Protein AF-A0A2G9LVG0-F1 (afdb_monomer_lite)

Radius of gyration: 27.5 Å; chains: 1; bounding box: 68×49×91 Å

Structure (mmCIF, N/CA/C/O backbone):
data_AF-A0A2G9LVG0-F1
#
_entry.id   AF-A0A2G9LVG0-F1
#
loop_
_atom_site.group_PDB
_atom_site.id
_atom_site.type_symbol
_atom_site.label_atom_id
_atom_site.label_alt_id
_atom_site.label_comp_id
_atom_site.label_asym_id
_atom_site.label_entity_id
_atom_site.label_seq_id
_atom_site.pdbx_PDB_ins_code
_atom_site.Cartn_x
_atom_site.Cartn_y
_atom_site.Cartn_z
_atom_site.occupancy
_atom_site.B_iso_or_equiv
_atom_site.auth_seq_id
_atom_site.auth_comp_id
_atom_site.auth_asym_id
_atom_site.auth_atom_id
_atom_site.pdbx_PDB_model_num
ATOM 1 N N . ASN A 1 1 ? -13.580 1.172 -5.506 1.00 50.38 1 ASN A N 1
ATOM 2 C CA . ASN A 1 1 ? -14.843 0.433 -5.768 1.00 50.38 1 ASN A CA 1
ATOM 3 C C . ASN A 1 1 ? -15.695 1.275 -6.696 1.00 50.38 1 ASN A C 1
ATOM 5 O O . ASN A 1 1 ? -16.028 2.384 -6.307 1.00 50.38 1 ASN A O 1
ATOM 9 N N . SER A 1 2 ? -16.060 0.795 -7.889 1.00 50.12 2 SER A N 1
ATOM 10 C CA . SER A 1 2 ? -16.932 1.571 -8.780 1.00 50.12 2 SER A CA 1
ATOM 11 C C . SER A 1 2 ? -18.396 1.218 -8.509 1.00 50.12 2 SER A C 1
ATOM 13 O O . SER A 1 2 ? -18.821 0.070 -8.637 1.00 50.12 2 SER A O 1
ATOM 15 N N . CYS A 1 3 ? -19.170 2.207 -8.070 1.00 51.94 3 CYS A N 1
ATOM 16 C CA . CYS A 1 3 ? -20.605 2.064 -7.855 1.00 51.94 3 CYS A CA 1
ATOM 17 C C . CYS A 1 3 ? -21.345 2.470 -9.127 1.00 51.94 3 CYS A C 1
ATOM 19 O O . CYS A 1 3 ? -21.275 3.626 -9.539 1.00 51.94 3 CYS A O 1
ATOM 21 N N . LEU A 1 4 ? -22.042 1.525 -9.760 1.00 54.62 4 LEU A N 1
ATOM 22 C CA . LEU A 1 4 ? -22.902 1.833 -10.901 1.00 54.62 4 LEU A CA 1
ATOM 23 C C . LEU A 1 4 ? -24.183 2.534 -10.423 1.00 54.62 4 LEU A C 1
ATOM 25 O O . LEU A 1 4 ? -24.656 2.305 -9.301 1.00 54.62 4 LEU A O 1
ATOM 29 N N . ASP A 1 5 ? -24.770 3.353 -11.299 1.00 47.53 5 ASP A N 1
ATOM 30 C CA . ASP A 1 5 ? -26.091 3.960 -11.111 1.00 47.53 5 ASP A CA 1
ATOM 31 C C . ASP A 1 5 ? -27.156 2.860 -10.973 1.00 47.53 5 ASP A C 1
ATOM 33 O O . ASP A 1 5 ? -27.719 2.362 -11.943 1.00 47.53 5 ASP A O 1
ATOM 37 N N . GLY A 1 6 ? -27.389 2.430 -9.737 1.00 56.03 6 GLY A N 1
ATOM 38 C CA . GLY A 1 6 ? -28.240 1.276 -9.440 1.00 56.03 6 GLY A CA 1
ATOM 39 C C . GLY A 1 6 ? -27.989 0.637 -8.080 1.00 56.03 6 GLY A C 1
ATOM 40 O O . GLY A 1 6 ? -28.777 -0.208 -7.673 1.00 56.03 6 GLY A O 1
ATOM 41 N N . GLY A 1 7 ? -26.940 1.052 -7.358 1.00 54.75 7 GLY A N 1
ATOM 42 C CA . GLY A 1 7 ? -26.641 0.464 -6.052 1.00 54.75 7 GLY A CA 1
ATOM 43 C C . GLY A 1 7 ? -26.111 -0.958 -6.193 1.00 54.75 7 GLY A C 1
ATOM 44 O O . GLY A 1 7 ? -26.443 -1.825 -5.405 1.00 54.75 7 GLY A O 1
ATOM 45 N N . SER A 1 8 ? -25.297 -1.223 -7.210 1.00 54.38 8 SER A N 1
ATOM 46 C CA . SER A 1 8 ? -24.387 -2.364 -7.216 1.00 54.38 8 SER A CA 1
ATOM 47 C C . SER A 1 8 ? -22.992 -1.780 -7.354 1.00 54.38 8 SER A C 1
ATOM 49 O O . SER A 1 8 ? -22.685 -1.191 -8.397 1.00 54.38 8 SER A O 1
ATOM 51 N N . CYS A 1 9 ? -22.168 -1.873 -6.315 1.00 56.97 9 CYS A N 1
ATOM 52 C CA . CYS A 1 9 ? -20.759 -1.549 -6.485 1.00 56.97 9 CYS A CA 1
ATOM 53 C C . CYS A 1 9 ? -20.002 -2.826 -6.775 1.00 56.97 9 CYS A C 1
ATOM 55 O O . CYS A 1 9 ? -20.233 -3.852 -6.150 1.00 56.97 9 CYS A O 1
ATOM 57 N N . GLN A 1 10 ? -19.111 -2.753 -7.748 1.00 62.59 10 GLN A N 1
ATOM 58 C CA . GLN A 1 10 ? -18.234 -3.851 -8.081 1.00 62.59 10 GLN A CA 1
ATOM 59 C C . GLN A 1 10 ? -16.845 -3.526 -7.544 1.00 62.59 10 GLN A C 1
ATOM 61 O O . GLN A 1 10 ? -16.360 -2.392 -7.649 1.00 62.59 10 GLN A O 1
ATOM 66 N N . PHE A 1 11 ? -16.192 -4.540 -6.980 1.00 65.06 11 PHE A N 1
ATOM 67 C CA . PHE A 1 11 ? -14.758 -4.469 -6.763 1.00 65.06 11 PHE A CA 1
ATOM 68 C C . PHE A 1 11 ? -14.074 -4.393 -8.128 1.00 65.06 11 PHE A C 1
ATOM 70 O O . PHE A 1 11 ? -14.035 -5.369 -8.881 1.00 65.06 11 PHE A O 1
ATOM 77 N N . ASP A 1 12 ? -13.590 -3.202 -8.446 1.00 70.50 12 ASP A N 1
ATOM 78 C CA . ASP A 1 12 ? -12.916 -2.869 -9.687 1.00 70.50 12 ASP A CA 1
ATOM 79 C C . ASP A 1 12 ? -11.465 -2.576 -9.334 1.00 70.50 12 ASP A C 1
ATOM 81 O O . ASP A 1 12 ? -11.162 -1.540 -8.742 1.00 70.50 12 ASP A O 1
ATOM 85 N N . THR A 1 13 ? -10.579 -3.525 -9.637 1.00 70.75 13 THR A N 1
ATOM 86 C CA . THR A 1 13 ? -9.158 -3.412 -9.293 1.00 70.75 13 THR A CA 1
ATOM 87 C C . THR A 1 13 ? -8.489 -2.251 -10.013 1.00 70.75 13 THR A C 1
ATOM 89 O O . THR A 1 13 ? -7.393 -1.867 -9.614 1.00 70.75 13 THR A O 1
ATOM 92 N N . LYS A 1 14 ? -9.085 -1.746 -11.111 1.00 82.88 14 LYS A N 1
ATOM 93 C CA . LYS A 1 14 ? -8.454 -0.815 -12.063 1.00 82.88 14 LYS A CA 1
ATOM 94 C C . LYS A 1 14 ? -7.045 -1.250 -12.490 1.00 82.88 14 LYS A C 1
ATOM 96 O O . LYS A 1 14 ? -6.278 -0.448 -13.016 1.00 82.88 14 LYS A O 1
ATOM 101 N N . GLN A 1 15 ? -6.699 -2.518 -12.271 1.00 85.75 15 GLN A N 1
ATOM 102 C CA . GLN A 1 15 ? -5.355 -3.022 -12.458 1.00 85.75 15 GLN A CA 1
ATOM 103 C C . GLN A 1 15 ? -5.128 -3.182 -13.963 1.00 85.75 15 GLN A C 1
ATOM 105 O O . GLN A 1 15 ? -5.825 -3.981 -14.596 1.00 85.75 15 GLN A O 1
ATOM 110 N N . PRO A 1 16 ? -4.183 -2.439 -14.563 1.00 88.88 16 PRO A N 1
ATOM 111 C CA . PRO A 1 16 ? -3.917 -2.562 -15.987 1.00 88.88 16 PRO A CA 1
ATOM 112 C C . PRO A 1 16 ? -3.345 -3.951 -16.261 1.00 88.88 16 PRO A C 1
ATOM 114 O O . PRO A 1 16 ? -2.506 -4.408 -15.482 1.00 88.88 16 PRO A O 1
ATOM 117 N N . PRO A 1 17 ? -3.742 -4.631 -17.346 1.00 91.38 17 PRO A N 1
ATOM 118 C CA . PRO A 1 17 ? -3.195 -5.940 -17.666 1.00 91.38 17 PRO A CA 1
ATOM 119 C C . PRO A 1 17 ? -1.692 -5.843 -17.923 1.00 91.38 17 PRO A C 1
ATOM 121 O O . PRO A 1 17 ? -1.197 -4.858 -18.474 1.00 91.38 17 PRO A O 1
ATOM 124 N N . LEU A 1 18 ? -0.960 -6.884 -17.529 1.00 92.19 18 LEU A N 1
ATOM 125 C CA . LEU A 1 18 ? 0.484 -6.944 -17.744 1.00 92.19 18 LEU A CA 1
ATOM 126 C C . LEU A 1 18 ? 0.818 -6.922 -19.242 1.00 92.19 18 LEU A C 1
ATOM 128 O O . LEU A 1 18 ? 1.591 -6.075 -19.689 1.00 92.19 18 LEU A O 1
ATOM 132 N N . ARG A 1 19 ? 0.184 -7.826 -20.001 1.00 93.12 19 ARG A N 1
ATOM 133 C CA . ARG A 1 19 ? 0.423 -8.020 -21.434 1.00 93.12 19 ARG A CA 1
ATOM 134 C C . ARG A 1 19 ? -0.579 -7.265 -22.296 1.00 93.12 19 ARG A C 1
ATOM 136 O O . ARG A 1 19 ? -1.746 -7.123 -21.921 1.00 93.12 19 ARG A O 1
ATOM 143 N N . ALA A 1 20 ? -0.141 -6.802 -23.462 1.00 81.19 20 ALA A N 1
ATOM 144 C CA . ALA A 1 20 ? -1.055 -6.315 -24.489 1.00 81.19 20 ALA A CA 1
ATOM 145 C C . ALA A 1 20 ? -1.863 -7.497 -25.063 1.00 81.19 20 ALA A C 1
ATOM 147 O O . ALA A 1 20 ? -1.324 -8.340 -25.772 1.00 81.19 20 ALA A O 1
ATOM 148 N N . ALA A 1 21 ? -3.154 -7.586 -24.738 1.00 73.31 21 ALA A N 1
ATOM 149 C CA . ALA A 1 21 ? -4.088 -8.470 -25.437 1.00 73.31 21 ALA A CA 1
ATOM 150 C C . ALA A 1 21 ? -4.835 -7.671 -26.516 1.00 73.31 21 ALA A C 1
ATOM 152 O O . ALA A 1 21 ? -5.098 -6.487 -26.313 1.00 73.31 21 ALA A O 1
ATOM 153 N N . GLU A 1 22 ? -5.213 -8.315 -27.627 1.00 55.19 22 GLU A N 1
ATOM 154 C CA . GLU A 1 22 ? -5.936 -7.671 -28.743 1.00 55.19 22 GLU A CA 1
ATOM 155 C C . GLU A 1 22 ? -7.252 -6.989 -28.314 1.00 55.19 22 GLU A C 1
ATOM 157 O O . GLU A 1 22 ? -7.666 -6.016 -28.939 1.00 55.19 22 GLU A O 1
ATOM 162 N N . GLU A 1 23 ? -7.898 -7.462 -27.241 1.00 56.09 23 GLU A N 1
ATOM 163 C CA . GLU A 1 23 ? -9.212 -6.983 -26.776 1.00 56.09 23 GLU A CA 1
ATOM 164 C C . GLU A 1 23 ? -9.150 -5.892 -25.690 1.00 56.09 23 GLU A C 1
ATOM 166 O O . GLU A 1 23 ? -10.168 -5.289 -25.347 1.00 56.09 23 GLU A O 1
ATOM 171 N N . VAL A 1 24 ? -7.969 -5.609 -25.134 1.00 55.66 24 VAL A N 1
ATOM 172 C CA . VAL A 1 24 ? -7.790 -4.548 -24.132 1.00 55.66 24 VAL A CA 1
ATOM 173 C C . VAL A 1 24 ? -7.578 -3.229 -24.865 1.00 55.66 24 VAL A C 1
ATOM 175 O O . VAL A 1 24 ? -6.821 -3.187 -25.830 1.00 55.66 24 VAL A O 1
ATOM 178 N N . ILE A 1 25 ? -8.208 -2.147 -24.386 1.00 55.94 25 ILE A N 1
ATOM 179 C CA . ILE A 1 25 ? -8.035 -0.775 -24.896 1.00 55.94 25 ILE A CA 1
ATOM 180 C C . ILE A 1 25 ? -6.556 -0.539 -25.225 1.00 55.94 25 ILE A C 1
ATOM 182 O O . ILE A 1 25 ? -5.708 -0.476 -24.325 1.00 55.94 25 ILE A O 1
ATOM 186 N N . ALA A 1 26 ? -6.258 -0.457 -26.525 1.00 58.66 26 ALA A N 1
ATOM 187 C CA . ALA A 1 26 ? -4.901 -0.360 -27.036 1.00 58.66 26 ALA A CA 1
ATOM 188 C C . ALA A 1 26 ? -4.159 0.772 -26.309 1.00 58.66 26 ALA A C 1
ATOM 190 O O . ALA A 1 26 ? -4.584 1.928 -26.329 1.00 58.66 26 ALA A O 1
ATOM 191 N N . GLY A 1 27 ? -3.071 0.427 -25.617 1.00 73.38 27 GLY A N 1
ATOM 192 C CA . GLY A 1 27 ? -2.251 1.397 -24.894 1.00 73.38 27 GLY A CA 1
ATOM 193 C C . GLY A 1 27 ? -2.450 1.476 -23.377 1.00 73.38 27 GLY A C 1
ATOM 194 O O . GLY A 1 27 ? -1.863 2.368 -22.768 1.00 73.38 27 GLY A O 1
ATOM 195 N N . GLN A 1 28 ? -3.243 0.608 -22.744 1.00 83.94 28 GLN A N 1
ATOM 196 C CA . GLN A 1 28 ? -3.374 0.605 -21.275 1.00 83.94 28 GLN A CA 1
ATOM 197 C C . GLN A 1 28 ? -2.586 -0.499 -20.559 1.00 83.94 28 GLN A C 1
ATOM 199 O O . GLN A 1 28 ? -2.400 -0.396 -19.348 1.00 83.94 28 GLN A O 1
ATOM 204 N N . SER A 1 29 ? -2.079 -1.516 -21.262 1.00 91.69 29 SER A N 1
ATOM 205 C CA . SER A 1 29 ? -1.249 -2.550 -20.629 1.00 91.69 29 SER A CA 1
ATOM 206 C C . SER A 1 29 ? 0.082 -1.992 -20.119 1.00 91.69 29 SER A C 1
ATOM 208 O O . SER A 1 29 ? 0.570 -0.972 -20.613 1.00 91.69 29 SER A O 1
ATOM 210 N N . ILE A 1 30 ? 0.691 -2.677 -19.150 1.00 92.00 30 ILE A N 1
ATOM 211 C CA . ILE A 1 30 ? 2.016 -2.307 -18.633 1.00 92.00 30 ILE A CA 1
ATOM 212 C C . ILE A 1 30 ? 3.067 -2.340 -19.752 1.00 92.00 30 ILE A C 1
ATOM 214 O O . ILE A 1 30 ? 3.835 -1.392 -19.885 1.00 92.00 30 ILE A O 1
ATOM 218 N N . GLU A 1 31 ? 3.053 -3.360 -20.616 1.00 93.88 31 GLU A N 1
ATOM 219 C CA . GLU A 1 31 ? 3.904 -3.423 -21.817 1.00 93.88 31 GLU A CA 1
ATOM 220 C C . GLU A 1 31 ? 3.747 -2.198 -22.729 1.00 93.88 31 GLU A C 1
ATOM 222 O O . GLU A 1 31 ? 4.734 -1.588 -23.147 1.00 93.88 31 GLU A O 1
ATOM 227 N N . ALA A 1 32 ? 2.511 -1.781 -23.014 1.00 91.88 32 ALA A N 1
ATOM 228 C CA . ALA A 1 32 ? 2.275 -0.628 -23.876 1.00 91.88 32 ALA A CA 1
ATOM 229 C C . ALA A 1 32 ? 2.710 0.688 -23.209 1.00 91.88 32 ALA A C 1
ATOM 231 O O . ALA A 1 32 ? 3.237 1.581 -23.871 1.00 91.88 32 ALA A O 1
ATOM 232 N N . GLN A 1 33 ? 2.521 0.810 -21.892 1.00 92.12 33 GLN A N 1
ATOM 233 C CA . GLN A 1 33 ? 3.001 1.958 -21.123 1.00 92.12 33 GLN A CA 1
ATOM 234 C C . GLN A 1 33 ? 4.534 2.031 -21.108 1.00 92.12 33 GLN A C 1
ATOM 236 O O . GLN A 1 33 ? 5.078 3.111 -21.330 1.00 92.12 33 GLN A O 1
ATOM 241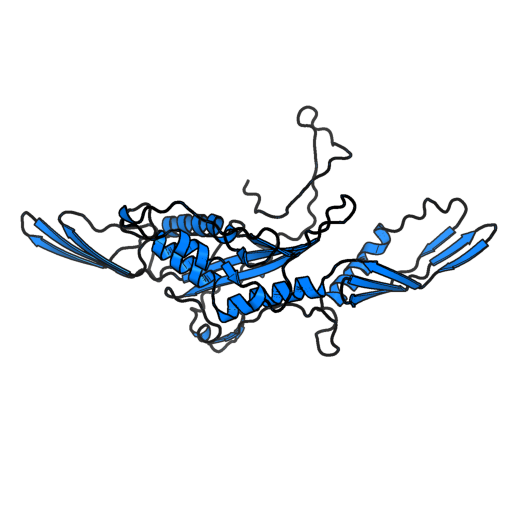 N N . LEU A 1 34 ? 5.220 0.898 -20.925 1.00 93.44 34 LEU A N 1
ATOM 242 C CA . LEU A 1 34 ? 6.681 0.807 -21.002 1.00 93.44 34 LEU A CA 1
ATOM 243 C C . LEU A 1 34 ? 7.195 1.185 -22.392 1.00 93.44 34 LEU A C 1
ATOM 245 O O . LEU A 1 34 ? 8.115 1.989 -22.497 1.00 93.44 34 LEU A O 1
ATOM 249 N N . SER A 1 35 ? 6.563 0.661 -23.445 1.00 94.25 35 SER A N 1
ATOM 250 C CA . SER A 1 35 ? 6.912 0.970 -24.838 1.00 94.25 35 SER A CA 1
ATOM 251 C C . SER A 1 35 ? 6.877 2.479 -25.089 1.00 94.25 35 SER A C 1
ATOM 253 O O . SER A 1 35 ? 7.898 3.070 -25.429 1.00 94.25 35 SER A O 1
ATOM 255 N N . ARG A 1 36 ? 5.745 3.130 -24.778 1.00 93.69 36 ARG A N 1
ATOM 256 C CA . ARG A 1 36 ? 5.594 4.588 -24.924 1.00 93.69 36 ARG A CA 1
ATOM 257 C C . ARG A 1 36 ? 6.580 5.380 -24.074 1.00 93.69 36 ARG A C 1
ATOM 259 O O . ARG A 1 36 ? 7.062 6.421 -24.508 1.00 93.69 36 ARG A O 1
ATOM 266 N N . TYR A 1 37 ? 6.848 4.925 -22.849 1.00 94.31 37 TYR A N 1
ATOM 267 C CA . TYR A 1 37 ? 7.796 5.601 -21.970 1.00 94.31 37 TYR A CA 1
ATOM 268 C C . TYR A 1 37 ? 9.203 5.596 -22.574 1.00 94.31 37 TYR A C 1
ATOM 270 O O . TYR A 1 37 ? 9.842 6.646 -22.618 1.00 94.31 37 TYR A O 1
ATOM 278 N N . VAL A 1 38 ? 9.662 4.446 -23.079 1.00 94.69 38 VAL A N 1
ATOM 279 C CA . VAL A 1 38 ? 10.979 4.328 -23.716 1.00 94.69 38 VAL A CA 1
ATOM 280 C C . VAL A 1 38 ? 11.026 5.137 -25.013 1.00 94.69 38 VAL A C 1
ATOM 282 O O . VAL A 1 38 ? 11.975 5.888 -25.199 1.00 94.69 38 VAL A O 1
ATOM 285 N N . GLU A 1 39 ? 10.000 5.071 -25.867 1.00 95.00 39 GLU A N 1
ATOM 286 C CA . GLU A 1 39 ? 9.915 5.886 -27.095 1.00 95.00 39 GLU A CA 1
ATOM 287 C C . GLU A 1 39 ? 10.053 7.385 -26.809 1.00 95.00 39 GLU A C 1
ATOM 289 O O . GLU A 1 39 ? 10.771 8.090 -27.516 1.00 95.00 39 GLU A O 1
ATOM 294 N N . ALA A 1 40 ? 9.398 7.869 -25.751 1.00 94.69 40 ALA A N 1
ATOM 295 C CA . ALA A 1 40 ? 9.394 9.284 -25.399 1.00 94.69 40 ALA A CA 1
ATOM 296 C C . ALA A 1 40 ? 10.725 9.789 -24.812 1.00 94.69 40 ALA A C 1
ATOM 298 O O . ALA A 1 40 ? 10.994 10.982 -24.912 1.00 94.69 40 ALA A O 1
ATOM 299 N N . HIS A 1 41 ? 11.542 8.916 -24.209 1.00 95.25 41 HIS A N 1
ATOM 300 C CA . HIS A 1 41 ? 12.736 9.321 -23.446 1.00 95.25 41 HIS A CA 1
ATOM 301 C C . HIS A 1 41 ? 14.056 8.750 -23.978 1.00 95.25 41 HIS A C 1
ATOM 303 O O . HIS A 1 41 ? 15.123 9.141 -23.508 1.00 95.25 41 HIS A O 1
ATOM 309 N N . ILE A 1 42 ? 14.035 7.834 -24.955 1.00 94.31 42 ILE A N 1
ATOM 310 C CA . ILE A 1 42 ? 15.269 7.212 -25.457 1.00 94.31 42 ILE A CA 1
ATOM 311 C C . ILE A 1 42 ? 16.235 8.244 -26.040 1.00 94.31 42 ILE A C 1
ATOM 313 O O . ILE A 1 42 ? 17.440 8.105 -25.854 1.00 94.31 42 ILE A O 1
ATOM 317 N N . GLY A 1 43 ? 15.719 9.307 -26.669 1.00 93.38 43 GLY A N 1
ATOM 318 C CA . GLY A 1 43 ? 16.532 10.383 -27.239 1.00 93.38 43 GLY A CA 1
ATOM 319 C C . GLY A 1 43 ? 17.454 11.054 -26.217 1.00 93.38 43 GLY A C 1
ATOM 320 O O . GLY A 1 43 ? 18.596 11.359 -26.548 1.00 93.38 43 GLY A O 1
ATOM 321 N N . ASP A 1 44 ? 17.004 11.187 -24.967 1.00 93.06 44 ASP A N 1
ATOM 322 C CA . ASP A 1 44 ? 17.780 11.794 -23.876 1.00 93.06 44 ASP A CA 1
ATOM 323 C C . ASP A 1 44 ? 18.924 10.887 -23.394 1.00 93.06 44 ASP A C 1
ATOM 325 O O . ASP A 1 44 ? 19.860 11.340 -22.735 1.00 93.06 44 ASP A O 1
ATOM 329 N N . CYS A 1 45 ? 18.855 9.595 -23.720 1.00 90.12 45 CYS A N 1
ATOM 330 C CA . CYS A 1 45 ? 19.832 8.586 -23.325 1.00 90.12 45 CYS A CA 1
ATOM 331 C C . CYS A 1 45 ? 20.907 8.338 -24.397 1.00 90.12 45 CYS A C 1
ATOM 333 O O . CYS A 1 45 ? 21.857 7.593 -24.143 1.00 90.12 45 CYS A O 1
ATOM 335 N N . LEU A 1 46 ? 20.761 8.904 -25.600 1.00 93.12 46 LEU A N 1
ATOM 336 C CA . LEU A 1 46 ? 21.697 8.687 -26.701 1.00 93.12 46 LEU A CA 1
ATOM 337 C C . LEU A 1 46 ? 22.921 9.600 -26.562 1.00 93.12 46 LEU A C 1
ATOM 339 O O . LEU A 1 46 ? 22.822 10.818 -26.688 1.00 93.12 46 LEU A O 1
ATOM 343 N N . ASP A 1 47 ? 24.095 8.998 -26.372 1.00 93.88 47 ASP A N 1
ATOM 344 C CA . ASP A 1 47 ? 25.382 9.696 -26.368 1.00 93.88 47 ASP A CA 1
ATOM 345 C C . ASP A 1 47 ? 26.266 9.221 -27.530 1.00 93.88 47 ASP A C 1
ATOM 347 O O . ASP A 1 47 ? 26.751 8.087 -27.559 1.00 93.88 47 ASP A O 1
ATOM 351 N N . PHE A 1 48 ? 26.496 10.117 -28.493 1.00 94.69 48 PHE A N 1
ATOM 352 C CA . PHE A 1 48 ? 27.363 9.880 -29.650 1.00 94.69 48 PHE A CA 1
ATOM 353 C C . PHE A 1 48 ? 28.731 10.560 -29.532 1.00 94.69 48 PHE A C 1
ATOM 355 O O . PHE A 1 48 ? 29.475 10.607 -30.511 1.00 94.69 48 PHE A O 1
ATOM 362 N N . SER A 1 49 ? 29.104 11.069 -28.354 1.00 93.44 49 SER A N 1
ATOM 363 C CA . SER A 1 49 ? 30.377 11.771 -28.133 1.00 93.44 49 SER A CA 1
ATOM 364 C C . SER A 1 49 ? 31.612 10.934 -28.501 1.00 93.44 49 SER A C 1
ATOM 366 O O . SER A 1 49 ? 32.633 11.479 -28.924 1.00 93.44 49 SER A O 1
ATOM 368 N N . GLY A 1 50 ? 31.509 9.603 -28.423 1.00 92.50 50 GLY A N 1
ATOM 369 C CA . GLY A 1 50 ? 32.560 8.671 -28.843 1.00 92.50 50 GLY A CA 1
ATOM 370 C C . GLY A 1 50 ? 32.791 8.588 -30.360 1.00 92.50 50 GLY A C 1
ATOM 371 O O . GLY A 1 50 ? 33.834 8.097 -30.790 1.00 92.50 50 GLY A O 1
ATOM 372 N N . PHE A 1 51 ? 31.866 9.082 -31.187 1.00 91.56 51 PHE A N 1
ATOM 373 C CA . PHE A 1 51 ? 31.914 8.996 -32.652 1.00 91.56 51 PHE A CA 1
ATOM 374 C C . PHE A 1 51 ? 32.604 10.217 -33.291 1.00 91.56 51 PHE A C 1
ATOM 376 O O . PHE A 1 51 ? 32.092 10.845 -34.217 1.00 91.56 51 PHE A O 1
ATOM 383 N N . VAL A 1 52 ? 33.803 10.566 -32.811 1.00 93.81 52 VAL A N 1
ATOM 384 C CA . VAL A 1 52 ? 34.560 11.731 -33.307 1.00 93.81 52 VAL A CA 1
ATOM 385 C C . VAL A 1 52 ? 34.884 11.584 -34.799 1.00 93.81 52 VAL A C 1
ATOM 387 O O . VAL A 1 52 ? 35.528 10.622 -35.217 1.00 93.81 52 VAL A O 1
ATOM 390 N N . GLY A 1 53 ? 34.472 12.567 -35.606 1.00 94.25 53 GLY A N 1
ATOM 391 C CA . GLY A 1 53 ? 34.694 12.578 -37.058 1.00 94.25 53 GLY A CA 1
ATOM 392 C C . GLY A 1 53 ? 33.667 11.786 -37.873 1.00 94.25 53 GLY A C 1
ATOM 393 O O . GLY A 1 53 ? 33.832 11.672 -39.087 1.00 94.25 53 GLY A O 1
ATOM 394 N N . TYR A 1 54 ? 32.619 11.269 -37.229 1.00 96.00 54 TYR A N 1
ATOM 395 C CA . TYR A 1 54 ? 31.454 10.677 -37.881 1.00 96.00 54 TYR A CA 1
ATOM 396 C C . TYR A 1 54 ? 30.244 11.602 -37.727 1.00 96.00 54 TYR A C 1
ATOM 398 O O . TYR A 1 54 ? 30.115 12.321 -36.737 1.00 96.00 54 TYR A O 1
ATOM 406 N N . ASN A 1 55 ? 29.344 11.565 -38.703 1.00 95.56 55 ASN A N 1
ATOM 407 C CA . ASN A 1 55 ? 28.016 12.145 -38.601 1.00 95.56 55 ASN A CA 1
ATOM 408 C C . ASN A 1 55 ? 27.029 11.032 -38.242 1.00 95.56 55 ASN A C 1
ATOM 410 O O . ASN A 1 55 ? 26.927 10.044 -38.972 1.00 95.56 55 ASN A O 1
ATOM 414 N N . VAL A 1 56 ? 26.321 11.184 -37.125 1.00 96.19 56 VAL A N 1
ATOM 415 C CA . VAL A 1 56 ? 25.312 10.222 -36.677 1.00 96.19 56 VAL A CA 1
ATOM 416 C C . VAL A 1 56 ? 23.942 10.875 -36.788 1.00 96.19 56 VAL A C 1
ATOM 418 O O . VAL A 1 56 ? 23.673 11.874 -36.126 1.00 96.19 56 VAL A O 1
ATOM 421 N N . ALA A 1 57 ? 23.087 10.314 -37.638 1.00 95.94 57 ALA A N 1
ATOM 422 C CA . ALA A 1 57 ? 21.696 10.721 -37.787 1.00 95.94 57 ALA A CA 1
ATOM 423 C C . ALA A 1 57 ? 20.788 9.610 -37.257 1.00 95.94 57 ALA A C 1
ATOM 425 O O . ALA A 1 57 ? 20.922 8.457 -37.666 1.00 95.94 57 ALA A O 1
ATOM 426 N N . VAL A 1 58 ? 19.877 9.970 -36.355 1.00 95.88 58 VAL A N 1
ATOM 427 C CA . VAL A 1 58 ? 18.949 9.045 -35.694 1.00 95.88 58 VAL A CA 1
ATOM 428 C C . VAL A 1 58 ? 17.522 9.479 -35.998 1.00 95.88 58 VAL A C 1
ATOM 430 O O . VAL A 1 58 ? 17.182 10.651 -35.830 1.00 95.88 58 VAL A O 1
ATOM 433 N N . GLU A 1 59 ? 16.696 8.544 -36.453 1.00 95.06 59 GLU A N 1
ATOM 434 C CA . GLU A 1 59 ? 15.251 8.732 -36.609 1.00 95.06 59 GLU A CA 1
ATOM 435 C C . GLU A 1 59 ? 14.498 8.299 -35.335 1.00 95.06 59 GLU A C 1
ATOM 437 O O . GLU A 1 59 ? 15.045 7.538 -34.532 1.00 95.06 59 GLU A O 1
ATOM 442 N N . PRO A 1 60 ? 13.249 8.764 -35.120 1.00 93.81 60 PRO A N 1
ATOM 443 C CA . PRO A 1 60 ? 12.447 8.354 -33.970 1.00 93.81 60 PRO A CA 1
ATOM 444 C C . PRO A 1 60 ? 12.352 6.832 -33.835 1.00 93.81 60 PRO A C 1
ATOM 446 O O . PRO A 1 60 ? 12.108 6.126 -34.814 1.00 93.81 60 PRO A O 1
ATOM 449 N N . ALA A 1 61 ? 12.526 6.344 -32.610 1.00 93.69 61 ALA A N 1
ATOM 450 C CA . ALA A 1 61 ? 12.429 4.927 -32.305 1.00 93.69 61 ALA A CA 1
ATOM 451 C C . ALA A 1 61 ? 10.963 4.477 -32.225 1.00 93.69 61 ALA A C 1
ATOM 453 O O . ALA A 1 61 ? 10.139 5.160 -31.620 1.00 93.69 61 ALA A O 1
ATOM 454 N N . ALA A 1 62 ? 10.667 3.298 -32.769 1.00 96.00 62 ALA A N 1
ATOM 455 C CA . ALA A 1 62 ? 9.487 2.518 -32.409 1.00 96.00 62 ALA A CA 1
ATOM 456 C C . ALA A 1 62 ? 9.918 1.403 -31.450 1.00 96.00 62 ALA A C 1
ATOM 458 O O . ALA A 1 62 ? 10.864 0.672 -31.752 1.00 96.00 62 ALA A O 1
ATOM 459 N N . VAL A 1 63 ? 9.257 1.274 -30.301 1.00 95.75 63 VAL A N 1
ATOM 460 C CA . VAL A 1 63 ? 9.631 0.319 -29.249 1.00 95.75 63 VAL A CA 1
ATOM 461 C C . VAL A 1 63 ? 8.477 -0.629 -28.972 1.00 95.75 63 VAL A C 1
ATOM 463 O O . VAL A 1 63 ? 7.331 -0.223 -28.816 1.00 95.75 63 VAL A O 1
ATOM 466 N N . VAL A 1 64 ? 8.799 -1.909 -28.843 1.00 95.75 64 VAL A N 1
ATOM 467 C CA . VAL A 1 64 ? 7.892 -2.941 -28.353 1.00 95.75 64 VAL A CA 1
ATOM 468 C C . VAL A 1 64 ? 8.495 -3.534 -27.089 1.00 95.75 64 VAL A C 1
ATOM 470 O O . VAL A 1 64 ? 9.555 -4.156 -27.125 1.00 95.75 64 VAL A O 1
ATOM 473 N N . ALA A 1 65 ? 7.822 -3.330 -25.959 1.00 95.94 65 ALA A N 1
ATOM 474 C CA . ALA A 1 65 ? 8.159 -3.980 -24.703 1.00 95.94 65 ALA A CA 1
ATOM 475 C C . ALA A 1 65 ? 7.381 -5.293 -24.554 1.00 95.94 65 ALA A C 1
ATOM 477 O O . ALA A 1 65 ? 6.162 -5.319 -24.709 1.00 95.94 65 ALA A O 1
ATOM 478 N N . LEU A 1 66 ? 8.089 -6.365 -24.211 1.00 96.06 66 LEU A N 1
ATOM 479 C CA . LEU A 1 66 ? 7.549 -7.700 -23.983 1.00 96.06 66 LEU A CA 1
ATOM 480 C C . LEU A 1 66 ? 7.986 -8.187 -22.604 1.00 96.06 66 LEU A C 1
ATOM 482 O O . LEU A 1 66 ? 9.180 -8.253 -22.304 1.00 96.06 66 LEU A O 1
ATOM 486 N N . VAL A 1 67 ? 7.027 -8.555 -21.761 1.00 95.56 67 VAL A N 1
ATOM 487 C CA . VAL A 1 67 ? 7.311 -9.172 -20.467 1.00 95.56 67 VAL A CA 1
ATOM 488 C C . VAL A 1 67 ? 7.493 -10.670 -20.668 1.00 95.56 67 VAL A C 1
ATOM 490 O O . VAL A 1 67 ? 6.550 -11.401 -20.991 1.00 95.56 67 VAL A O 1
ATOM 493 N N . ILE A 1 68 ? 8.725 -11.118 -20.452 1.00 95.44 68 ILE A N 1
ATOM 494 C CA . ILE A 1 68 ? 9.155 -12.510 -20.570 1.00 95.44 68 ILE A CA 1
ATOM 495 C C . ILE A 1 68 ? 9.500 -13.070 -19.181 1.00 95.44 68 ILE A C 1
ATOM 497 O O . ILE A 1 68 ? 9.734 -12.301 -18.246 1.00 95.44 68 ILE A O 1
ATOM 501 N N . PRO A 1 69 ? 9.579 -14.400 -19.009 1.00 92.88 69 PRO A N 1
ATOM 502 C CA . PRO A 1 69 ? 9.991 -14.976 -17.733 1.00 92.88 69 PRO A CA 1
ATOM 503 C C . PRO A 1 69 ? 11.359 -14.438 -17.282 1.00 92.88 69 PRO A C 1
ATOM 505 O O . PRO A 1 69 ? 12.360 -14.606 -17.979 1.00 92.88 69 PRO A O 1
ATOM 508 N N . GLY A 1 70 ? 11.399 -13.785 -16.116 1.00 89.56 70 GLY A N 1
ATOM 509 C CA . GLY A 1 70 ? 12.617 -13.221 -15.524 1.00 89.56 70 GLY A CA 1
ATOM 510 C C . GLY A 1 70 ? 13.109 -11.896 -16.123 1.00 89.56 70 GLY A C 1
ATOM 511 O O . GLY A 1 70 ? 14.150 -11.402 -15.681 1.00 89.56 70 GLY A O 1
ATOM 512 N N . GLY A 1 71 ? 12.401 -11.302 -17.091 1.00 92.19 71 GLY A N 1
ATOM 513 C CA . GLY A 1 71 ? 12.868 -10.076 -17.733 1.00 92.19 71 GLY A CA 1
ATOM 514 C C . GLY A 1 71 ? 11.823 -9.274 -18.503 1.00 92.19 71 GLY A C 1
ATOM 515 O O . GLY A 1 71 ? 10.693 -9.694 -18.739 1.00 92.19 71 GLY A O 1
ATOM 516 N N . VAL A 1 72 ? 12.248 -8.098 -18.951 1.00 94.31 72 VAL A N 1
ATOM 517 C CA . VAL A 1 72 ? 11.516 -7.260 -19.901 1.00 94.31 72 VAL A CA 1
ATOM 518 C C . VAL A 1 72 ? 12.392 -7.090 -21.132 1.00 94.31 72 VAL A C 1
ATOM 520 O O . VAL A 1 72 ? 13.479 -6.518 -21.051 1.00 94.31 72 VAL A O 1
ATOM 523 N N . GLN A 1 73 ? 11.933 -7.608 -22.265 1.00 96.56 73 GLN A N 1
ATOM 524 C CA . GLN A 1 73 ? 12.576 -7.417 -23.557 1.00 96.56 73 GLN A CA 1
ATOM 525 C C . GLN A 1 73 ? 12.049 -6.135 -24.197 1.00 96.56 73 GLN A C 1
ATOM 527 O O . GLN A 1 73 ? 10.845 -5.909 -24.245 1.00 96.56 73 GLN A O 1
ATOM 532 N N . LEU A 1 74 ? 12.958 -5.301 -24.682 1.00 96.75 74 LEU A N 1
ATOM 533 C CA . LEU A 1 74 ? 12.674 -4.111 -25.467 1.00 96.75 74 LEU A CA 1
ATOM 534 C C . LEU A 1 74 ? 13.226 -4.346 -26.868 1.00 96.75 74 LEU A C 1
ATOM 536 O O . LEU A 1 74 ? 14.444 -4.411 -27.047 1.00 96.75 74 LEU A O 1
ATOM 540 N N . ASP A 1 75 ? 12.333 -4.469 -27.841 1.00 97.19 75 ASP A N 1
ATOM 541 C CA . ASP A 1 75 ? 12.682 -4.502 -29.255 1.00 97.19 75 ASP A CA 1
ATOM 542 C C . ASP A 1 75 ? 12.451 -3.120 -29.851 1.00 97.19 75 ASP A C 1
ATOM 544 O O . ASP A 1 75 ? 11.345 -2.586 -29.811 1.00 97.19 75 ASP A O 1
ATOM 548 N N . MET A 1 76 ? 13.511 -2.526 -30.381 1.00 97.00 76 MET A N 1
ATOM 549 C CA . MET A 1 76 ? 13.529 -1.152 -30.854 1.00 97.00 76 MET A CA 1
ATOM 550 C C . MET A 1 76 ? 13.916 -1.106 -32.332 1.00 97.00 76 MET A C 1
ATOM 552 O O . MET A 1 76 ? 14.979 -1.594 -32.724 1.00 97.00 76 MET A O 1
ATOM 556 N N . ASP A 1 77 ? 13.062 -0.497 -33.149 1.00 97.56 77 ASP A N 1
ATOM 557 C CA . ASP A 1 77 ? 13.372 -0.081 -34.517 1.00 97.56 77 ASP A CA 1
ATOM 558 C C . ASP A 1 77 ? 13.733 1.409 -34.487 1.00 97.56 77 ASP A C 1
ATOM 560 O O . ASP A 1 77 ? 12.859 2.265 -34.378 1.00 97.56 77 ASP A O 1
ATOM 564 N N . MET A 1 78 ? 15.032 1.710 -34.514 1.00 96.81 78 MET A N 1
ATOM 565 C CA . MET A 1 78 ? 15.582 3.065 -34.463 1.00 96.81 78 MET A CA 1
ATOM 566 C C . MET A 1 78 ? 16.605 3.243 -35.595 1.00 96.81 78 MET A C 1
ATOM 568 O O . MET A 1 78 ? 17.803 3.000 -35.402 1.00 96.81 78 MET A O 1
ATOM 572 N N . PRO A 1 79 ? 16.162 3.635 -36.803 1.00 97.31 79 PRO A N 1
ATOM 573 C CA . PRO A 1 79 ? 17.058 3.847 -37.932 1.00 97.31 79 PRO A CA 1
ATOM 574 C C . PRO A 1 79 ? 18.162 4.850 -37.583 1.00 97.31 79 PRO A C 1
ATOM 576 O O . PRO A 1 79 ? 17.909 6.000 -37.230 1.00 97.31 79 PRO A O 1
ATOM 579 N N . THR A 1 80 ? 19.404 4.387 -37.667 1.00 96.56 80 THR A N 1
ATOM 580 C CA . THR A 1 80 ? 20.601 5.120 -37.267 1.00 96.56 80 THR A CA 1
ATOM 581 C C . THR A 1 80 ? 21.627 5.020 -38.383 1.00 96.56 80 THR A C 1
ATOM 583 O O . THR A 1 80 ? 22.197 3.957 -38.650 1.00 96.56 80 THR A O 1
ATOM 586 N N . VAL A 1 81 ? 21.871 6.144 -39.047 1.00 97.19 81 VAL A N 1
ATOM 587 C CA . VAL A 1 81 ? 22.878 6.260 -40.098 1.00 97.19 81 VAL A CA 1
ATOM 588 C C . VAL A 1 81 ? 24.143 6.839 -39.486 1.00 97.19 81 VAL A C 1
ATOM 590 O O . VAL A 1 81 ? 24.138 7.953 -38.967 1.00 97.19 81 VAL A O 1
ATOM 593 N N . VAL A 1 82 ? 25.232 6.079 -39.567 1.00 96.38 82 VAL A N 1
ATOM 594 C CA . VAL A 1 82 ? 26.568 6.518 -39.159 1.00 96.38 82 VAL A CA 1
ATOM 595 C C . VAL A 1 82 ? 27.391 6.693 -40.424 1.00 96.38 82 VAL A C 1
ATOM 597 O O . VAL A 1 82 ? 27.657 5.714 -41.122 1.00 96.38 82 VAL A O 1
ATOM 600 N N . ASP A 1 83 ? 27.786 7.923 -40.727 1.00 97.06 83 ASP A N 1
ATOM 601 C CA . ASP A 1 83 ? 28.583 8.248 -41.906 1.00 97.06 83 ASP A CA 1
ATOM 602 C C . ASP A 1 83 ? 29.949 8.798 -41.501 1.00 97.06 83 ASP A C 1
ATOM 604 O O . ASP A 1 83 ? 30.046 9.694 -40.663 1.00 97.06 83 ASP A O 1
ATOM 608 N N . GLY A 1 84 ? 31.020 8.250 -42.068 1.00 94.56 84 GLY A N 1
ATOM 609 C CA . GLY A 1 84 ? 32.381 8.618 -41.704 1.00 94.56 84 GLY A CA 1
ATOM 610 C C . GLY A 1 84 ? 33.387 8.397 -42.828 1.00 94.56 84 GLY A C 1
ATOM 611 O O . GLY A 1 84 ? 33.107 7.707 -43.807 1.00 94.56 84 GLY A O 1
ATOM 612 N N . PRO A 1 85 ? 34.603 8.950 -42.689 1.00 93.31 85 PRO A N 1
ATOM 613 C CA . PRO A 1 85 ? 35.586 9.010 -43.771 1.00 93.31 85 PRO A CA 1
ATOM 614 C C . PRO A 1 85 ? 36.109 7.638 -44.217 1.00 93.31 85 PRO A C 1
ATOM 616 O O . PRO A 1 85 ? 36.587 7.496 -45.339 1.00 93.31 85 PRO A O 1
ATOM 619 N N . THR A 1 86 ? 36.057 6.633 -43.342 1.00 93.69 86 THR A N 1
ATOM 620 C CA . THR A 1 86 ? 36.577 5.284 -43.615 1.00 93.69 86 THR A CA 1
ATOM 621 C C . THR A 1 86 ? 35.485 4.226 -43.712 1.00 93.69 86 THR A C 1
ATOM 623 O O . THR A 1 86 ? 35.719 3.170 -44.303 1.00 93.69 86 THR A O 1
ATOM 626 N N . ARG A 1 87 ? 34.307 4.473 -43.129 1.00 93.06 87 ARG A N 1
ATOM 627 C CA . ARG A 1 87 ? 33.200 3.518 -43.090 1.00 93.06 87 ARG A CA 1
ATOM 628 C C . ARG A 1 87 ? 31.883 4.238 -42.831 1.00 93.06 87 ARG A C 1
ATOM 630 O O . ARG A 1 87 ? 31.809 5.074 -41.936 1.00 93.06 87 ARG A O 1
ATOM 637 N N . SER A 1 88 ? 30.850 3.799 -43.537 1.00 94.69 88 SER A N 1
ATOM 638 C CA . SER A 1 88 ? 29.461 4.166 -43.267 1.00 94.69 88 SER A CA 1
ATOM 639 C C . SER A 1 88 ? 28.660 2.902 -42.945 1.00 94.69 88 SER A C 1
ATOM 641 O O . SER A 1 88 ? 29.012 1.798 -43.380 1.00 94.69 88 SER A O 1
ATOM 643 N N . GLY A 1 89 ? 27.604 3.039 -42.151 1.00 95.25 89 GLY A N 1
ATOM 644 C CA . GLY A 1 89 ? 26.755 1.930 -41.730 1.00 95.25 89 GLY A CA 1
ATOM 645 C C . GLY A 1 89 ? 25.339 2.384 -41.404 1.00 95.25 89 GLY A C 1
ATOM 646 O O . GLY A 1 89 ? 25.110 3.535 -41.044 1.00 95.25 89 GLY A O 1
ATOM 647 N N . ASN A 1 90 ? 24.395 1.455 -41.537 1.00 96.00 90 ASN A N 1
ATOM 648 C CA . ASN A 1 90 ? 23.009 1.637 -41.130 1.00 96.00 90 ASN A CA 1
ATOM 649 C C . ASN A 1 90 ? 22.699 0.600 -40.047 1.00 96.00 90 ASN A C 1
ATOM 651 O O . ASN A 1 90 ? 22.815 -0.605 -40.287 1.00 96.00 90 ASN A O 1
ATOM 655 N N . LEU A 1 91 ? 22.373 1.087 -38.857 1.00 95.12 91 LEU A N 1
ATOM 656 C CA . LEU A 1 91 ? 21.889 0.298 -37.734 1.00 95.12 91 LEU A CA 1
ATOM 657 C C . LEU A 1 91 ? 20.399 0.577 -37.594 1.00 95.12 91 LEU A C 1
ATOM 659 O O . LEU A 1 91 ? 19.966 1.707 -37.788 1.00 95.12 91 LEU A O 1
ATOM 663 N N . ARG A 1 92 ? 19.610 -0.443 -37.278 1.00 96.25 92 ARG A N 1
ATOM 664 C CA . ARG A 1 92 ? 18.154 -0.293 -37.269 1.00 96.25 92 ARG A CA 1
ATOM 665 C C . ARG A 1 92 ? 17.497 -1.001 -36.098 1.00 96.25 92 ARG A C 1
ATOM 667 O O . ARG A 1 92 ? 16.745 -0.383 -35.362 1.00 96.25 92 ARG A O 1
ATOM 674 N N . HIS A 1 93 ? 17.808 -2.279 -35.915 1.00 96.88 93 HIS A N 1
ATOM 675 C CA . HIS A 1 93 ? 17.179 -3.094 -34.884 1.00 96.88 93 HIS A CA 1
ATOM 676 C C . HIS A 1 93 ? 18.091 -3.244 -33.674 1.00 96.88 93 HIS A C 1
ATOM 678 O O . HIS A 1 93 ? 19.231 -3.698 -33.801 1.00 96.88 93 HIS A O 1
ATOM 684 N N . PHE A 1 94 ? 17.559 -2.893 -32.511 1.00 95.81 94 PHE A N 1
ATOM 685 C CA . PHE A 1 94 ? 18.211 -3.059 -31.224 1.00 95.81 94 PHE A CA 1
ATOM 686 C C . PHE A 1 94 ? 17.295 -3.877 -30.324 1.00 95.81 94 PHE A C 1
ATOM 688 O O . PHE A 1 94 ? 16.112 -3.575 -30.202 1.00 95.81 94 PHE A O 1
ATOM 695 N N . THR A 1 95 ? 17.851 -4.898 -29.681 1.00 96.75 95 THR A N 1
ATOM 696 C CA . THR A 1 95 ? 17.139 -5.687 -28.675 1.00 96.75 95 THR A CA 1
ATOM 697 C C . THR A 1 95 ? 17.889 -5.574 -27.365 1.00 96.75 95 THR A C 1
ATOM 699 O O . THR A 1 95 ? 19.101 -5.795 -27.306 1.00 96.75 95 THR A O 1
ATOM 702 N N . PHE A 1 96 ? 17.160 -5.243 -26.308 1.00 94.25 96 PHE A N 1
ATOM 703 C CA . PHE A 1 96 ? 17.686 -5.168 -24.957 1.00 94.25 96 PHE A CA 1
ATOM 704 C C . PHE A 1 96 ? 16.813 -5.994 -24.023 1.00 94.25 96 PHE A C 1
ATOM 706 O O . PHE A 1 96 ? 15.595 -5.868 -24.044 1.00 94.25 96 PHE A O 1
ATOM 713 N N . ILE A 1 97 ? 17.429 -6.832 -23.190 1.00 93.81 97 ILE A N 1
ATOM 714 C CA . ILE A 1 97 ? 16.714 -7.582 -22.157 1.00 93.81 97 ILE A CA 1
ATOM 715 C C . ILE A 1 97 ? 17.128 -7.020 -20.812 1.00 93.81 97 ILE A C 1
ATOM 717 O O . ILE A 1 97 ? 18.291 -7.092 -20.411 1.00 93.81 97 ILE A O 1
ATOM 721 N N . HIS A 1 98 ? 16.149 -6.461 -20.121 1.00 90.06 98 HIS A N 1
ATOM 722 C CA . HIS A 1 98 ? 16.309 -5.989 -18.770 1.00 90.06 98 HIS A CA 1
ATOM 723 C C . HIS A 1 98 ? 15.938 -7.101 -17.782 1.00 90.06 98 HIS A C 1
ATOM 725 O O . HIS A 1 98 ? 14.840 -7.649 -17.855 1.00 90.06 98 HIS A O 1
ATOM 731 N N . ASN A 1 99 ? 16.835 -7.431 -16.849 1.00 88.94 99 ASN A N 1
ATOM 732 C CA . ASN A 1 99 ? 16.632 -8.491 -15.853 1.00 88.94 99 ASN A CA 1
ATOM 733 C C . ASN A 1 99 ? 15.703 -8.026 -14.718 1.00 88.94 99 ASN A C 1
ATOM 735 O O . ASN A 1 99 ? 16.133 -7.841 -13.581 1.00 88.94 99 ASN A O 1
ATOM 739 N N . LEU A 1 100 ? 14.429 -7.822 -15.039 1.00 88.62 100 LEU A N 1
ATOM 740 C CA . LEU A 1 100 ? 13.359 -7.504 -14.102 1.00 88.62 100 LEU A CA 1
ATOM 741 C C . LEU A 1 100 ? 12.270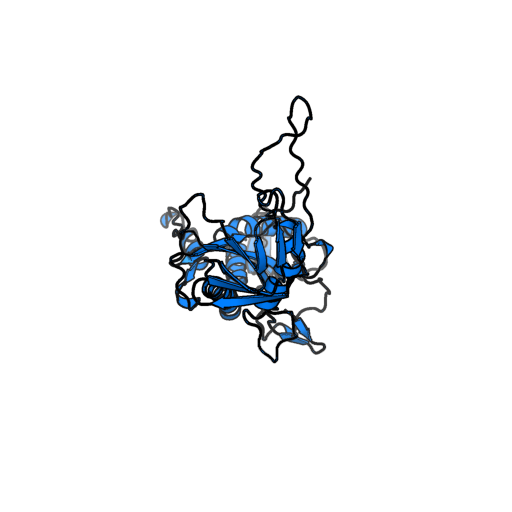 -8.562 -14.229 1.00 88.62 100 LEU A C 1
ATOM 743 O O . LEU A 1 100 ? 11.586 -8.638 -15.247 1.00 88.62 100 LEU A O 1
ATOM 747 N N . ASP A 1 101 ? 12.073 -9.334 -13.166 1.00 91.62 101 ASP A N 1
ATOM 748 C CA . ASP A 1 101 ? 11.025 -10.350 -13.084 1.00 91.62 101 ASP A CA 1
ATOM 749 C C . ASP A 1 101 ? 9.648 -9.717 -12.813 1.00 91.62 101 ASP A C 1
ATOM 751 O O . ASP A 1 101 ? 9.025 -9.893 -11.761 1.00 91.62 101 ASP A O 1
ATOM 755 N N . LEU A 1 102 ? 9.209 -8.891 -13.765 1.00 93.44 102 LEU A N 1
ATOM 756 C CA . LEU A 1 102 ? 7.987 -8.106 -13.661 1.00 93.44 102 LEU A CA 1
ATOM 757 C C . LEU A 1 102 ? 6.749 -9.001 -13.612 1.00 93.44 102 LEU A C 1
ATOM 759 O O . LEU A 1 102 ? 5.802 -8.670 -12.908 1.00 93.44 102 LEU A O 1
ATOM 763 N N . GLU A 1 103 ? 6.766 -10.142 -14.308 1.00 94.81 103 GLU A N 1
ATOM 764 C CA . GLU A 1 103 ? 5.674 -11.120 -14.287 1.00 94.81 103 GLU A CA 1
ATOM 765 C C . GLU A 1 103 ? 5.404 -11.617 -12.865 1.00 94.81 103 GLU A C 1
ATOM 767 O O . GLU A 1 103 ? 4.266 -11.541 -12.396 1.00 94.81 103 GLU A O 1
ATOM 772 N N . ARG A 1 104 ? 6.446 -12.039 -12.139 1.00 94.94 104 ARG A N 1
ATOM 773 C CA . ARG A 1 104 ? 6.292 -12.511 -10.760 1.00 94.94 104 ARG A CA 1
ATOM 774 C C . ARG A 1 104 ? 5.910 -11.393 -9.795 1.00 94.94 104 ARG A C 1
ATOM 776 O O . ARG A 1 104 ? 5.041 -11.603 -8.954 1.00 94.94 104 ARG A O 1
ATOM 783 N N . ILE A 1 105 ? 6.518 -10.209 -9.914 1.00 95.00 105 ILE A N 1
ATOM 784 C CA . ILE A 1 105 ? 6.192 -9.056 -9.055 1.00 95.00 105 ILE A CA 1
ATOM 785 C C . ILE A 1 105 ? 4.731 -8.631 -9.251 1.00 95.00 105 ILE A C 1
ATOM 787 O O . ILE A 1 105 ? 4.002 -8.423 -8.281 1.00 95.00 105 ILE A O 1
ATOM 791 N N . TYR A 1 106 ? 4.282 -8.547 -10.502 1.00 95.69 106 TYR A N 1
ATOM 792 C CA . TYR A 1 106 ? 2.907 -8.200 -10.843 1.00 95.69 106 TYR A CA 1
ATOM 793 C C . TYR A 1 106 ? 1.918 -9.277 -10.374 1.00 95.69 106 TYR A C 1
ATOM 795 O O . TYR A 1 106 ? 0.848 -8.960 -9.851 1.00 95.69 106 TYR A O 1
ATOM 803 N N . ALA A 1 107 ? 2.269 -10.556 -10.513 1.00 96.25 107 ALA A N 1
ATOM 804 C CA . ALA A 1 107 ? 1.457 -11.652 -10.000 1.00 96.25 107 ALA A CA 1
ATOM 805 C C . ALA A 1 107 ? 1.363 -11.626 -8.465 1.00 96.25 107 ALA A C 1
ATOM 807 O O . ALA A 1 107 ? 0.267 -11.776 -7.933 1.00 96.25 107 ALA A O 1
ATOM 808 N N . ALA A 1 108 ? 2.458 -11.332 -7.755 1.00 97.00 108 ALA A N 1
ATOM 809 C CA . ALA A 1 108 ? 2.448 -11.153 -6.304 1.00 97.00 108 ALA A CA 1
ATOM 810 C C . ALA A 1 108 ? 1.537 -9.990 -5.880 1.00 97.00 108 ALA A C 1
ATOM 812 O O . ALA A 1 108 ? 0.719 -10.148 -4.977 1.00 97.00 108 ALA A O 1
ATOM 813 N N . ALA A 1 109 ? 1.621 -8.849 -6.570 1.00 96.44 109 ALA A N 1
ATOM 814 C CA . ALA A 1 109 ? 0.732 -7.711 -6.346 1.00 96.44 109 ALA A CA 1
ATOM 815 C C . ALA A 1 109 ? -0.748 -8.072 -6.550 1.00 96.44 109 ALA A C 1
ATOM 817 O O . ALA A 1 109 ? -1.599 -7.746 -5.723 1.00 96.44 109 ALA A O 1
ATOM 818 N N . SER A 1 110 ? -1.038 -8.798 -7.633 1.00 95.75 110 SER A N 1
ATOM 819 C CA . SER A 1 110 ? -2.379 -9.313 -7.932 1.00 95.75 110 SER A CA 1
ATOM 820 C C . SER A 1 110 ? -2.862 -10.267 -6.838 1.00 95.75 110 SER A C 1
ATOM 822 O O . SER A 1 110 ? -4.024 -10.217 -6.441 1.00 95.75 110 SER A O 1
ATOM 824 N N . GLY A 1 111 ? -1.962 -11.115 -6.332 1.00 96.56 111 GLY A N 1
ATOM 825 C CA . GLY A 1 111 ? -2.201 -12.006 -5.204 1.00 96.56 111 GLY A CA 1
ATOM 826 C C . GLY A 1 111 ? -2.607 -11.233 -3.955 1.00 96.56 111 GLY A C 1
ATOM 827 O O . GLY A 1 111 ? -3.625 -11.558 -3.359 1.00 96.56 111 GLY A O 1
ATOM 828 N N . VAL A 1 112 ? -1.889 -10.160 -3.604 1.00 96.81 112 VAL A N 1
ATOM 829 C CA . VAL A 1 112 ? -2.206 -9.341 -2.420 1.00 96.81 112 VAL A CA 1
ATOM 830 C C . VAL A 1 112 ? -3.588 -8.699 -2.559 1.00 96.81 112 VAL A C 1
ATOM 832 O O . VAL A 1 112 ? -4.409 -8.813 -1.651 1.00 96.81 112 VAL A O 1
ATOM 835 N N . ALA A 1 113 ? -3.887 -8.097 -3.714 1.00 94.56 113 ALA A N 1
ATOM 836 C CA . ALA A 1 113 ? -5.199 -7.504 -3.976 1.00 94.56 113 ALA A CA 1
ATOM 837 C C . ALA A 1 113 ? -6.333 -8.548 -3.947 1.00 94.56 113 ALA A C 1
ATOM 839 O O . ALA A 1 113 ? -7.428 -8.280 -3.451 1.00 94.56 113 ALA A O 1
ATOM 840 N N . LYS A 1 114 ? -6.078 -9.760 -4.453 1.00 93.56 114 LYS A N 1
ATOM 841 C CA . LYS A 1 114 ? -7.031 -10.876 -4.401 1.00 93.56 114 LYS A CA 1
ATOM 842 C C . LYS A 1 114 ? -7.253 -11.368 -2.970 1.00 93.56 114 LYS A C 1
ATOM 844 O O . LYS A 1 114 ? -8.398 -11.628 -2.601 1.00 93.56 114 LYS A O 1
ATOM 849 N N . THR A 1 115 ? -6.191 -11.503 -2.181 1.00 95.00 115 THR A N 1
ATOM 850 C CA . THR A 1 115 ? -6.257 -11.872 -0.763 1.00 95.00 115 THR A CA 1
ATOM 851 C C . THR A 1 115 ? -7.074 -10.846 0.007 1.00 95.00 115 THR A C 1
ATOM 853 O O . THR A 1 115 ? -7.966 -11.232 0.755 1.00 95.00 115 THR A O 1
ATOM 856 N N . GLU A 1 116 ? -6.854 -9.555 -0.241 1.00 94.06 116 GLU A N 1
ATOM 857 C CA . GLU A 1 116 ? -7.657 -8.497 0.373 1.00 94.06 116 GLU A CA 1
ATOM 858 C C . GLU A 1 116 ? -9.128 -8.622 0.007 1.00 94.06 116 GLU A C 1
ATOM 860 O O . GLU A 1 116 ? -9.983 -8.692 0.878 1.00 94.06 116 GLU A O 1
ATOM 865 N N . ARG A 1 117 ? -9.439 -8.773 -1.281 1.00 90.31 117 ARG A N 1
ATOM 866 C CA . ARG A 1 117 ? -10.821 -8.980 -1.722 1.00 90.31 117 ARG A CA 1
ATOM 867 C C . ARG A 1 117 ? -11.479 -10.199 -1.061 1.00 90.31 117 ARG A C 1
ATOM 869 O O . ARG A 1 117 ? -12.683 -10.196 -0.828 1.00 90.31 117 ARG A O 1
ATOM 876 N N . THR A 1 118 ? -10.712 -11.264 -0.839 1.00 91.44 118 THR A N 1
ATOM 877 C CA . THR A 1 118 ? -11.226 -12.540 -0.322 1.00 91.44 118 THR A CA 1
ATOM 878 C C . THR A 1 118 ? -11.426 -12.499 1.188 1.00 91.44 118 THR A C 1
ATOM 880 O O . THR A 1 118 ? -12.403 -13.051 1.690 1.00 91.44 118 THR A O 1
ATOM 883 N N . TYR A 1 119 ? -10.503 -11.869 1.914 1.00 93.56 119 TYR A N 1
ATOM 884 C CA . TYR A 1 119 ? -10.435 -11.967 3.369 1.00 93.56 119 TYR A CA 1
ATOM 885 C C . TYR A 1 119 ? -10.681 -10.648 4.105 1.00 93.56 119 TYR A C 1
ATOM 887 O O . TYR A 1 119 ? -10.876 -10.717 5.320 1.00 93.56 119 TYR A O 1
ATOM 895 N N . GLY A 1 120 ? -10.679 -9.503 3.412 1.00 94.25 120 GLY A N 1
ATOM 896 C CA . GLY A 1 120 ? -10.808 -8.152 3.971 1.00 94.25 120 GLY A CA 1
ATOM 897 C C . GLY A 1 120 ? -9.801 -7.910 5.087 1.00 94.25 120 GLY A C 1
ATOM 898 O O . GLY A 1 120 ? -10.195 -7.638 6.224 1.00 94.25 120 GLY A O 1
ATOM 899 N N . PHE A 1 121 ? -8.520 -8.198 4.832 1.00 96.19 121 PHE A N 1
ATOM 900 C CA . PHE A 1 121 ? -7.526 -8.204 5.900 1.00 96.19 121 PHE A CA 1
ATOM 901 C C . PHE A 1 121 ? -7.245 -6.783 6.390 1.00 96.19 121 PHE A C 1
ATOM 903 O O . PHE A 1 121 ? -7.109 -6.609 7.599 1.00 96.19 121 PHE A O 1
ATOM 910 N N . LEU A 1 122 ? -7.258 -5.761 5.520 1.00 96.81 122 LEU A N 1
ATOM 911 C CA . LEU A 1 122 ? -7.097 -4.373 5.968 1.00 96.81 122 LEU A CA 1
ATOM 912 C C . LEU A 1 122 ? -8.248 -3.959 6.894 1.00 96.81 122 LEU A C 1
ATOM 914 O O . LEU A 1 122 ? -8.007 -3.392 7.962 1.00 96.81 122 LEU A O 1
ATOM 918 N N . GLU A 1 123 ? -9.496 -4.270 6.530 1.00 96.94 123 GLU A N 1
ATOM 919 C CA . GLU A 1 123 ? -10.669 -3.962 7.354 1.00 96.94 123 GLU A CA 1
ATOM 920 C C . GLU A 1 123 ? -10.674 -4.714 8.669 1.00 96.94 123 GLU A C 1
ATOM 922 O O . GLU A 1 123 ? -10.916 -4.120 9.719 1.00 96.94 123 GLU A O 1
ATOM 927 N N . ARG A 1 124 ? -10.414 -6.020 8.632 1.00 96.44 124 ARG A N 1
ATOM 928 C CA . ARG A 1 124 ? -10.411 -6.846 9.839 1.00 96.44 124 ARG A CA 1
ATOM 929 C C . ARG A 1 124 ? -9.317 -6.416 10.797 1.00 96.44 124 ARG A C 1
ATOM 931 O O . ARG A 1 124 ? -9.594 -6.295 11.988 1.00 96.44 124 ARG A O 1
ATOM 938 N N . ASP A 1 125 ? -8.118 -6.141 10.295 1.00 96.62 125 ASP A N 1
ATOM 939 C CA . ASP A 1 125 ? -7.019 -5.674 11.130 1.00 96.62 125 ASP A CA 1
ATOM 940 C C . ASP A 1 125 ? -7.347 -4.313 11.743 1.00 96.62 125 ASP A C 1
ATOM 942 O O . ASP A 1 125 ? -7.178 -4.138 12.951 1.00 96.62 125 ASP A O 1
ATOM 946 N N . LEU A 1 126 ? -7.918 -3.375 10.977 1.00 97.19 126 LEU A N 1
ATOM 947 C CA . LEU A 1 126 ? -8.333 -2.090 11.539 1.00 97.19 126 LEU A CA 1
ATOM 948 C C . LEU A 1 126 ? -9.472 -2.230 12.559 1.00 97.19 126 LEU A C 1
ATOM 950 O O . LEU A 1 126 ? -9.427 -1.577 13.597 1.00 97.19 126 LEU A O 1
ATOM 954 N N . LEU A 1 127 ? -10.461 -3.097 12.332 1.00 97.50 127 LEU A N 1
ATOM 955 C CA . LEU A 1 127 ? -11.526 -3.370 13.307 1.00 97.50 127 LEU A CA 1
ATOM 956 C C . LEU A 1 127 ? -10.975 -3.984 14.600 1.00 97.50 127 LEU A C 1
ATOM 958 O O . LEU A 1 127 ? -11.390 -3.597 15.695 1.00 97.50 127 LEU A O 1
ATOM 962 N N . ASN A 1 1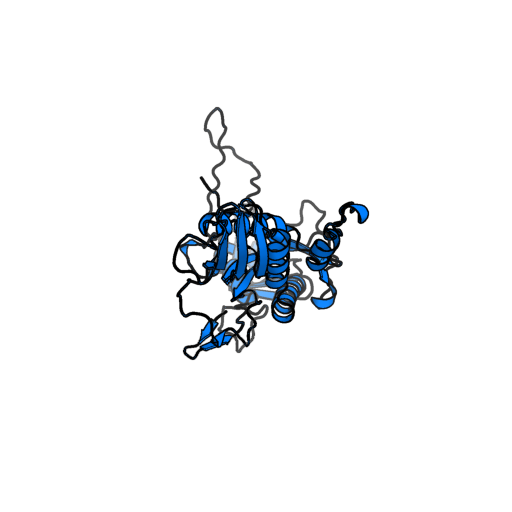28 ? -10.006 -4.894 14.493 1.00 96.06 128 ASN A N 1
ATOM 963 C CA . ASN A 1 128 ? -9.321 -5.467 15.650 1.00 96.06 128 ASN A CA 1
ATOM 964 C C . ASN A 1 128 ? -8.520 -4.402 16.405 1.00 96.06 128 ASN A C 1
ATOM 966 O O . ASN A 1 128 ? -8.550 -4.371 17.636 1.00 96.06 128 ASN A O 1
ATOM 970 N N . LEU A 1 129 ? -7.861 -3.489 15.687 1.00 95.50 129 LEU A N 1
ATOM 971 C CA . LEU A 1 129 ? -7.163 -2.350 16.280 1.00 95.50 129 LEU A CA 1
ATOM 972 C C . LEU A 1 129 ? -8.128 -1.382 16.962 1.00 95.50 129 LEU A C 1
ATOM 974 O O . LEU A 1 129 ? -7.860 -0.970 18.086 1.00 95.50 129 LEU A O 1
ATOM 978 N N . ILE A 1 130 ? -9.267 -1.060 16.342 1.00 96.38 130 ILE A N 1
ATOM 979 C CA . ILE A 1 130 ? -10.315 -0.243 16.967 1.00 96.38 130 ILE A CA 1
ATOM 980 C C . ILE A 1 130 ? -10.777 -0.914 18.254 1.00 96.38 130 ILE A C 1
ATOM 982 O O . ILE A 1 130 ? -10.818 -0.261 19.290 1.00 96.38 130 ILE A O 1
ATOM 986 N N . SER A 1 131 ? -11.050 -2.220 18.223 1.00 94.88 131 SER A N 1
ATOM 987 C CA . SER A 1 131 ? -11.433 -2.965 19.422 1.00 94.88 131 SER A CA 1
ATOM 988 C C . SER A 1 131 ? -10.350 -2.899 20.503 1.00 94.88 131 SER A C 1
ATOM 990 O O . SER A 1 131 ? -10.678 -2.652 21.660 1.00 94.88 131 SER A O 1
ATOM 992 N N . PHE A 1 132 ? -9.079 -3.095 20.143 1.00 93.50 132 PHE A N 1
ATOM 993 C CA . PHE A 1 132 ? -7.948 -3.116 21.076 1.00 93.50 132 PHE A CA 1
ATOM 994 C C . PHE A 1 132 ? -7.661 -1.743 21.698 1.00 93.50 132 PHE A C 1
ATOM 996 O O . PHE A 1 132 ? -7.366 -1.651 22.887 1.00 93.50 132 PHE A O 1
ATOM 1003 N N . TYR A 1 133 ? -7.766 -0.679 20.902 1.00 94.06 133 TYR A N 1
ATOM 1004 C CA . TYR A 1 133 ? -7.546 0.707 21.321 1.00 94.06 133 TYR A CA 1
ATOM 1005 C C . TYR A 1 133 ? -8.827 1.411 21.769 1.00 94.06 133 TYR A C 1
ATOM 1007 O O . TYR A 1 133 ? -8.806 2.621 22.000 1.00 94.06 133 TYR A O 1
ATOM 1015 N N . SER A 1 134 ? -9.936 0.682 21.901 1.00 95.12 134 SER A N 1
ATOM 1016 C CA . SER A 1 134 ? -11.175 1.205 22.463 1.00 95.12 134 SER A CA 1
ATOM 1017 C C . SER A 1 134 ? -11.299 0.900 23.947 1.00 95.12 134 SER A C 1
ATOM 1019 O O . SER A 1 134 ? -10.740 -0.060 24.469 1.00 95.12 134 SER A O 1
ATOM 1021 N N . GLY A 1 135 ? -12.044 1.741 24.647 1.00 92.62 135 GLY A N 1
ATOM 1022 C CA . GLY A 1 135 ? -12.310 1.557 26.065 1.00 92.62 135 GLY A CA 1
ATOM 1023 C C . GLY A 1 135 ? -12.937 2.799 26.663 1.00 92.62 135 GLY A C 1
ATOM 1024 O O . GLY A 1 135 ? -13.286 3.723 25.934 1.00 92.62 135 GLY A O 1
ATOM 1025 N N . GLN A 1 136 ? -13.067 2.825 27.986 1.00 86.69 136 GLN A N 1
ATOM 1026 C CA . GLN A 1 136 ? -13.736 3.908 28.719 1.00 86.69 136 GLN A CA 1
ATOM 1027 C C . GLN A 1 136 ? -12.836 5.126 28.966 1.00 86.69 136 GLN A C 1
ATOM 1029 O O . GLN A 1 136 ? -13.328 6.229 29.166 1.00 86.69 136 GLN A O 1
ATOM 1034 N N . ASP A 1 137 ? -11.516 4.969 28.925 1.00 89.38 137 ASP A N 1
ATOM 1035 C CA . ASP A 1 137 ? -10.600 6.101 29.089 1.00 89.38 137 ASP A CA 1
ATOM 1036 C C . ASP A 1 137 ? -10.774 7.116 27.941 1.00 89.38 137 ASP A C 1
ATOM 1038 O O . ASP A 1 137 ? -10.874 6.728 26.777 1.00 89.38 137 ASP A O 1
ATOM 1042 N N . ASP A 1 138 ? -10.817 8.413 28.260 1.00 86.69 138 ASP A N 1
ATOM 1043 C CA . ASP A 1 138 ? -11.001 9.497 27.282 1.00 86.69 138 ASP A CA 1
ATOM 1044 C C . ASP A 1 138 ? -9.852 9.576 26.259 1.00 86.69 138 ASP A C 1
ATOM 1046 O O . ASP A 1 138 ? -10.012 10.169 25.193 1.00 86.69 138 ASP A O 1
ATOM 1050 N N . SER A 1 139 ? -8.705 8.959 26.562 1.00 88.38 139 SER A N 1
ATOM 1051 C CA . SER A 1 139 ? -7.571 8.809 25.642 1.00 88.38 139 SER A CA 1
ATOM 1052 C C . SER A 1 139 ? -7.728 7.671 24.622 1.00 88.38 139 SER A C 1
ATOM 1054 O O . SER A 1 139 ? -6.939 7.588 23.680 1.00 88.38 139 SER A O 1
ATOM 1056 N N . LEU A 1 140 ? -8.733 6.803 24.781 1.00 92.88 140 LEU A N 1
ATOM 1057 C CA . LEU A 1 140 ? -8.993 5.659 23.903 1.00 92.88 140 LEU A CA 1
ATOM 1058 C C . LEU A 1 140 ? -10.034 5.986 22.818 1.00 92.88 140 LEU A C 1
ATOM 1060 O O . LEU A 1 140 ? -10.718 7.012 22.842 1.00 92.88 140 LEU A O 1
ATOM 1064 N N . LEU A 1 141 ? -10.198 5.081 21.854 1.00 96.00 141 LEU A N 1
ATOM 1065 C CA . LEU A 1 141 ? -11.265 5.134 20.851 1.00 96.00 141 LEU A CA 1
ATOM 1066 C C . LEU A 1 141 ? -12.623 4.790 21.473 1.00 96.00 141 LEU A C 1
ATOM 1068 O O . LEU A 1 141 ? -12.705 3.988 22.411 1.00 96.00 141 LEU A O 1
ATOM 1072 N N . ALA A 1 142 ? -13.693 5.415 20.975 1.00 95.31 142 ALA A N 1
ATOM 1073 C CA . ALA A 1 142 ? -15.043 5.095 21.427 1.00 95.31 142 ALA A CA 1
ATOM 1074 C C . ALA A 1 142 ? -15.338 3.607 21.139 1.00 95.31 142 ALA A C 1
ATOM 1076 O O . ALA A 1 142 ? -15.048 3.119 20.048 1.00 95.31 142 ALA A O 1
ATOM 1077 N N . PRO A 1 143 ? -15.873 2.838 22.095 1.00 95.88 143 PRO A N 1
ATOM 1078 C CA . PRO A 1 143 ? -16.126 1.429 21.841 1.00 95.88 143 PRO A CA 1
ATOM 1079 C C . PRO A 1 143 ? -17.240 1.250 20.803 1.00 95.88 143 PRO A C 1
ATOM 1081 O O . PRO A 1 143 ? -18.244 1.971 20.802 1.00 95.88 143 PRO A O 1
ATOM 1084 N N . MET A 1 144 ? -17.063 0.256 19.924 1.00 96.38 144 MET A N 1
ATOM 1085 C CA . MET A 1 144 ? -18.077 -0.136 18.934 1.00 96.38 144 MET A CA 1
ATOM 1086 C C . MET A 1 144 ? -19.371 -0.589 19.622 1.00 96.38 144 MET A C 1
ATOM 1088 O O . MET A 1 144 ? -20.472 -0.255 19.193 1.00 96.38 144 MET A O 1
ATOM 1092 N N . SER A 1 145 ? -19.230 -1.335 20.719 1.00 95.25 145 SER A N 1
ATOM 1093 C CA . SER A 1 145 ? -20.325 -1.749 21.588 1.00 95.25 145 SER A CA 1
ATOM 1094 C C . SER A 1 145 ? -19.787 -1.981 22.994 1.00 95.25 145 SER A C 1
ATOM 1096 O O . SER A 1 145 ? -18.951 -2.859 23.184 1.00 95.25 145 SER A O 1
ATOM 1098 N N . ASP A 1 146 ? -20.289 -1.241 23.979 1.00 94.44 146 ASP A N 1
ATOM 1099 C CA . ASP A 1 146 ? -19.982 -1.477 25.395 1.00 94.44 146 ASP A CA 1
ATOM 1100 C C . ASP A 1 146 ? -21.174 -1.079 26.278 1.00 94.44 146 ASP A C 1
ATOM 1102 O O . ASP A 1 146 ? -22.056 -0.324 25.862 1.00 94.44 146 ASP A O 1
ATOM 1106 N N . SER A 1 147 ? -21.261 -1.626 27.484 1.00 93.25 147 SER A N 1
ATOM 1107 C CA . SER A 1 147 ? -22.294 -1.292 28.464 1.00 93.25 147 SER A CA 1
ATOM 1108 C C . SER A 1 147 ? -21.703 -1.296 29.862 1.00 93.25 147 SER A C 1
ATOM 1110 O O . SER A 1 147 ? -21.219 -2.322 30.337 1.00 93.25 147 SER A O 1
ATOM 1112 N N . GLN A 1 148 ? -21.795 -0.161 30.548 1.00 91.62 148 GLN A N 1
ATOM 1113 C CA . GLN A 1 148 ? -21.229 0.003 31.877 1.00 91.62 148 GLN A CA 1
ATOM 1114 C C . GLN A 1 148 ? -22.259 0.553 32.855 1.00 91.62 148 GLN A C 1
ATOM 1116 O O . GLN A 1 148 ? -23.018 1.463 32.540 1.00 91.62 148 GLN A O 1
ATOM 1121 N N . ILE A 1 149 ? -22.241 0.027 34.079 1.00 89.56 149 ILE A N 1
ATOM 1122 C CA . ILE A 1 149 ? -22.939 0.642 35.207 1.00 89.56 149 ILE A CA 1
ATOM 1123 C C . ILE A 1 149 ? -22.059 1.775 35.739 1.00 89.56 149 ILE A C 1
ATOM 1125 O O . ILE A 1 149 ? -20.960 1.527 36.241 1.00 89.56 149 ILE A O 1
ATOM 1129 N N . THR A 1 150 ? -22.536 3.011 35.653 1.00 89.31 150 THR A N 1
ATOM 1130 C CA . THR A 1 150 ? -21.844 4.188 36.175 1.00 89.31 150 THR A CA 1
ATOM 1131 C C . THR A 1 150 ? -22.429 4.597 37.522 1.00 89.31 150 THR A C 1
ATOM 1133 O O . THR A 1 150 ? -23.627 4.808 37.685 1.00 89.31 150 THR A O 1
ATOM 1136 N N . THR A 1 151 ? -21.579 4.691 38.544 1.00 89.06 151 THR A N 1
ATOM 1137 C CA . THR A 1 151 ? -21.969 5.174 39.877 1.00 89.06 151 THR A CA 1
ATOM 1138 C C . THR A 1 151 ? -21.275 6.490 40.168 1.00 89.06 151 THR A C 1
ATOM 1140 O O . THR A 1 151 ? -20.050 6.528 40.285 1.00 89.06 151 THR A O 1
ATOM 1143 N N . GLY A 1 152 ? -22.050 7.570 40.284 1.00 83.88 152 GLY A N 1
ATOM 1144 C CA . GLY A 1 152 ? -21.522 8.899 40.617 1.00 83.88 152 GLY A CA 1
ATOM 1145 C C . GLY A 1 152 ? -20.586 9.516 39.568 1.00 83.88 152 GLY A C 1
ATOM 1146 O O . GLY A 1 152 ? -19.857 10.448 39.897 1.00 83.88 152 GLY A O 1
ATOM 1147 N N . ARG A 1 153 ? -20.587 9.014 38.327 1.00 82.94 153 ARG A N 1
ATOM 1148 C CA . ARG A 1 153 ? -19.847 9.593 37.197 1.00 82.94 153 ARG A CA 1
ATOM 1149 C C . ARG A 1 153 ? -20.826 10.122 36.156 1.00 82.94 153 ARG A C 1
ATOM 1151 O O . ARG A 1 153 ? -21.867 9.513 35.932 1.00 82.94 153 ARG A O 1
ATOM 1158 N N . ALA A 1 154 ? -20.494 11.267 35.568 1.00 84.50 154 ALA A N 1
ATOM 1159 C CA . ALA A 1 154 ? -21.218 11.789 34.418 1.00 84.50 154 ALA A CA 1
ATOM 1160 C C . ALA A 1 154 ? -20.881 10.956 33.167 1.00 84.50 154 ALA A C 1
ATOM 1162 O O . ALA A 1 154 ? -19.777 10.402 33.113 1.00 84.50 154 ALA A O 1
ATOM 1163 N N . PRO A 1 155 ? -21.783 10.904 32.170 1.00 87.19 155 PRO A N 1
ATOM 1164 C CA . PRO A 1 155 ? -21.486 10.294 30.880 1.00 87.19 155 PRO A CA 1
ATOM 1165 C C . PRO A 1 155 ? -20.221 10.897 30.272 1.00 87.19 155 PRO A C 1
ATOM 1167 O O . PRO A 1 155 ? -20.009 12.112 30.339 1.00 87.19 155 PRO A O 1
ATOM 1170 N N . GLN A 1 156 ? -19.384 10.046 29.687 1.00 90.31 156 GLN A N 1
ATOM 1171 C CA . GLN A 1 156 ? -18.197 10.484 28.960 1.00 90.31 156 GLN A CA 1
ATOM 1172 C C . GLN A 1 156 ? -18.566 10.838 27.526 1.00 90.31 156 GLN A C 1
ATOM 1174 O O . GLN A 1 156 ? -19.371 10.161 26.891 1.00 90.31 156 GLN A O 1
ATOM 1179 N N . TYR A 1 157 ? -17.948 11.892 27.010 1.00 92.94 157 TYR A N 1
ATOM 1180 C CA . TYR A 1 157 ? -18.158 12.360 25.649 1.00 92.94 157 TYR A CA 1
ATOM 1181 C C . TYR A 1 157 ? -16.827 12.413 24.919 1.00 92.94 157 TYR A C 1
ATOM 1183 O O . TYR A 1 157 ? -15.804 12.739 25.522 1.00 92.94 157 TYR A O 1
ATOM 1191 N N . ARG A 1 158 ? -16.837 12.140 23.614 1.00 94.56 158 ARG A N 1
ATOM 1192 C CA . ARG A 1 158 ? -15.633 12.210 22.778 1.00 94.56 158 ARG A CA 1
ATOM 1193 C C . ARG A 1 158 ? -15.861 13.080 21.568 1.00 94.56 158 ARG A C 1
ATOM 1195 O O . ARG A 1 158 ? -16.952 13.102 21.014 1.00 94.56 158 ARG A O 1
ATOM 1202 N N . LEU A 1 159 ? -14.819 13.787 21.154 1.00 95.56 159 LEU A N 1
ATOM 1203 C CA . LEU A 1 159 ? -14.854 14.550 19.916 1.00 95.56 159 LEU A CA 1
ATOM 1204 C C . LEU A 1 159 ? -14.522 13.620 18.751 1.00 95.56 159 LEU A C 1
ATOM 1206 O O . LEU A 1 159 ? -13.520 12.900 18.783 1.00 95.56 159 LEU A O 1
ATOM 1210 N N . ARG A 1 160 ? -15.350 13.651 17.711 1.00 95.56 160 ARG A N 1
ATOM 1211 C CA . ARG A 1 160 ? -15.167 12.894 16.472 1.00 95.56 160 ARG A CA 1
ATOM 1212 C C . ARG A 1 160 ? -13.802 13.189 15.843 1.00 95.56 160 ARG A C 1
ATOM 1214 O O . ARG A 1 160 ? -13.120 12.259 15.433 1.00 95.56 160 ARG A O 1
ATOM 1221 N N . SER A 1 161 ? -13.355 14.441 15.831 1.00 95.75 161 SER A N 1
ATOM 1222 C CA . SER A 1 161 ? -12.026 14.849 15.349 1.00 95.75 161 SER A CA 1
ATOM 1223 C C . SER A 1 161 ? -10.874 14.231 16.142 1.00 95.75 161 SER A C 1
ATOM 1225 O O . SER A 1 161 ? -9.871 13.824 15.551 1.00 95.75 161 SER A O 1
ATOM 1227 N N . THR A 1 162 ? -11.008 14.103 17.466 1.00 95.31 162 THR A N 1
ATOM 1228 C CA . THR A 1 162 ? -10.023 13.402 18.300 1.00 95.31 162 THR A CA 1
ATOM 1229 C C . THR A 1 162 ? -9.989 11.920 17.949 1.00 95.31 162 THR A C 1
ATOM 1231 O O . THR A 1 162 ? -8.909 11.386 17.721 1.00 95.31 162 THR A O 1
ATOM 1234 N N . VAL A 1 163 ? -11.154 11.276 17.809 1.00 95.50 163 VAL A N 1
ATOM 1235 C CA . VAL A 1 163 ? -11.239 9.868 17.384 1.00 95.50 163 VAL A CA 1
ATOM 1236 C C . VAL A 1 163 ? -10.613 9.670 16.002 1.00 95.50 163 VAL A C 1
ATOM 1238 O O . VAL A 1 163 ? -9.826 8.744 15.827 1.00 95.50 163 VAL A O 1
ATOM 1241 N N . ALA A 1 164 ? -10.882 10.565 15.048 1.00 96.06 164 ALA A N 1
ATOM 1242 C CA . ALA A 1 164 ? -10.273 10.539 13.719 1.00 96.06 164 ALA A CA 1
ATOM 1243 C C . ALA A 1 164 ? -8.743 10.675 13.790 1.00 96.06 164 ALA A C 1
ATOM 1245 O O . ALA A 1 164 ? -8.012 9.930 13.144 1.00 96.06 164 ALA A O 1
ATOM 1246 N N . THR A 1 165 ? -8.240 11.597 14.611 1.00 95.44 165 THR A N 1
ATOM 1247 C CA . THR A 1 165 ? -6.796 11.818 14.772 1.00 95.44 165 THR A CA 1
ATOM 1248 C C . THR A 1 165 ? -6.112 10.583 15.356 1.00 95.44 165 THR A C 1
ATOM 1250 O O . THR A 1 165 ? -5.113 10.117 14.808 1.00 95.44 165 THR A O 1
ATOM 1253 N N . THR A 1 166 ? -6.672 10.013 16.426 1.00 95.25 166 THR A N 1
ATOM 1254 C CA . THR A 1 166 ? -6.163 8.781 17.043 1.00 95.25 166 THR A CA 1
ATOM 1255 C C . THR A 1 166 ? -6.198 7.620 16.053 1.00 95.25 166 THR A C 1
ATOM 1257 O O . THR A 1 166 ? -5.216 6.893 15.921 1.00 95.25 166 THR A O 1
ATOM 1260 N N . LEU A 1 167 ? -7.288 7.470 15.296 1.00 95.69 167 LEU A N 1
ATOM 1261 C CA . LEU A 1 167 ? -7.412 6.426 14.283 1.00 95.69 167 LEU A CA 1
ATOM 1262 C C . LEU A 1 167 ? -6.365 6.584 13.170 1.00 95.69 167 LEU A C 1
ATOM 1264 O O . LEU A 1 167 ? -5.737 5.602 12.788 1.00 95.69 167 LEU A O 1
ATOM 1268 N N . GLY A 1 168 ? -6.103 7.810 12.709 1.00 95.75 168 GLY A N 1
ATOM 1269 C CA . GLY A 1 168 ? -5.035 8.096 11.749 1.00 95.75 168 GLY A CA 1
ATOM 1270 C C . GLY A 1 168 ? -3.647 7.688 12.257 1.00 95.75 168 GLY A C 1
ATOM 1271 O O . GLY A 1 168 ? -2.866 7.101 11.509 1.00 95.75 168 GLY A O 1
ATOM 1272 N N . GLN A 1 169 ? -3.355 7.929 13.539 1.00 94.25 169 GLN A N 1
ATOM 1273 C CA . GLN A 1 169 ? -2.095 7.514 14.176 1.00 94.25 169 GLN A CA 1
ATOM 1274 C C . GLN A 1 169 ? -1.975 5.989 14.298 1.00 94.25 169 GLN A C 1
ATOM 1276 O O . GLN A 1 169 ? -0.906 5.427 14.032 1.00 94.25 169 GLN A O 1
ATOM 1281 N N . VAL A 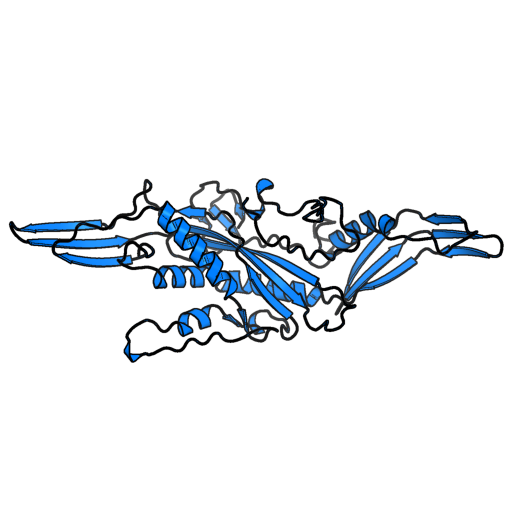1 170 ? -3.071 5.319 14.669 1.00 94.00 170 VAL A N 1
ATOM 1282 C CA . VAL A 1 170 ? -3.151 3.854 14.726 1.00 94.00 170 VAL A CA 1
ATOM 1283 C C . VAL A 1 170 ? -2.920 3.271 13.331 1.00 94.00 170 VAL A C 1
ATOM 1285 O O . VAL A 1 170 ? -2.010 2.464 13.160 1.00 94.00 170 VAL A O 1
ATOM 1288 N N . MET A 1 171 ? -3.643 3.737 12.309 1.00 94.56 171 MET A N 1
ATOM 1289 C CA . MET A 1 171 ? -3.454 3.282 10.926 1.00 94.56 171 MET A CA 1
ATOM 1290 C C . MET A 1 171 ? -2.015 3.497 10.444 1.00 94.56 171 MET A C 1
ATOM 1292 O O . MET A 1 171 ? -1.421 2.575 9.888 1.00 94.56 171 MET A O 1
ATOM 1296 N N . GLY A 1 172 ? -1.414 4.663 10.706 1.00 93.25 172 GLY A N 1
ATOM 1297 C CA . GLY A 1 172 ? -0.027 4.951 10.324 1.00 93.25 172 GLY A CA 1
ATOM 1298 C C . GLY A 1 172 ? 0.995 4.000 10.946 1.00 93.25 172 GLY A C 1
ATOM 1299 O O . GLY A 1 172 ? 1.915 3.555 10.261 1.00 93.25 172 GLY A O 1
ATOM 1300 N N . SER A 1 173 ? 0.805 3.648 12.217 1.00 93.62 173 SER A N 1
ATOM 1301 C CA . SER A 1 173 ? 1.733 2.785 12.956 1.00 93.62 173 SER A CA 1
ATOM 1302 C C . SER A 1 173 ? 1.565 1.308 12.599 1.00 93.62 173 SER A C 1
ATOM 1304 O O . SER A 1 173 ? 2.547 0.586 12.449 1.00 93.62 173 SER A O 1
ATOM 1306 N N . PHE A 1 174 ? 0.320 0.856 12.455 1.00 94.62 174 PHE A N 1
ATOM 1307 C CA . PHE A 1 174 ? 0.005 -0.562 12.310 1.00 94.62 174 PHE A CA 1
ATOM 1308 C C . PHE A 1 174 ? -0.034 -1.036 10.861 1.00 94.62 174 PHE A C 1
ATOM 1310 O O . PHE A 1 174 ? 0.318 -2.182 10.609 1.00 94.62 174 PHE A O 1
ATOM 1317 N N . THR A 1 175 ? -0.341 -0.173 9.885 1.00 95.56 175 THR A N 1
ATOM 1318 C CA . THR A 1 175 ? -0.260 -0.566 8.464 1.00 95.56 175 THR A CA 1
ATOM 1319 C C . THR A 1 175 ? 1.143 -1.075 8.121 1.00 95.56 175 THR A C 1
ATOM 1321 O O . THR A 1 175 ? 1.279 -2.059 7.409 1.00 95.56 175 THR A O 1
ATOM 1324 N N . GLN A 1 176 ? 2.188 -0.484 8.708 1.00 95.38 176 GLN A N 1
ATOM 1325 C CA . GLN A 1 176 ? 3.583 -0.905 8.514 1.00 95.38 176 GLN A CA 1
ATOM 1326 C C . GLN A 1 176 ? 3.924 -2.268 9.131 1.00 95.38 176 GLN A C 1
ATOM 1328 O O . GLN A 1 176 ? 4.970 -2.836 8.824 1.00 95.38 176 GLN A O 1
ATOM 1333 N N . MET A 1 177 ? 3.068 -2.790 10.012 1.00 96.25 177 MET A N 1
ATOM 1334 C CA . MET A 1 177 ? 3.258 -4.087 10.659 1.00 96.25 177 MET A CA 1
ATOM 1335 C C . MET A 1 177 ? 2.678 -5.246 9.850 1.00 96.25 177 MET A C 1
ATOM 1337 O O . MET A 1 177 ? 2.953 -6.394 10.195 1.00 96.25 177 MET A O 1
ATOM 1341 N N . LEU A 1 178 ? 1.921 -4.963 8.784 1.00 97.75 178 LEU A N 1
ATOM 1342 C CA . LEU A 1 178 ? 1.483 -5.976 7.830 1.00 97.75 178 LEU A CA 1
ATOM 1343 C C . LEU A 1 178 ? 2.700 -6.631 7.173 1.00 97.75 178 LEU A C 1
ATOM 1345 O O . LEU A 1 178 ? 3.629 -5.954 6.726 1.00 97.75 178 LEU A O 1
ATOM 1349 N N . GLN A 1 179 ? 2.695 -7.959 7.103 1.00 97.81 179 GLN A N 1
ATOM 1350 C CA . GLN A 1 179 ? 3.774 -8.725 6.487 1.00 97.81 179 GLN A CA 1
ATOM 1351 C C . GLN A 1 179 ? 3.238 -9.850 5.609 1.00 97.81 179 GLN A C 1
ATOM 1353 O O . GLN A 1 179 ? 2.120 -10.325 5.785 1.00 97.81 179 GLN A O 1
ATOM 1358 N N . VAL A 1 180 ? 4.081 -10.325 4.693 1.00 98.12 180 VAL A N 1
ATOM 1359 C CA . VAL A 1 180 ? 3.819 -11.521 3.889 1.00 98.12 180 VAL A CA 1
ATOM 1360 C C . VAL A 1 180 ? 4.702 -12.657 4.400 1.00 98.12 180 VAL A C 1
ATOM 1362 O O . VAL A 1 180 ? 5.929 -12.572 4.355 1.00 98.12 180 VAL A O 1
ATOM 1365 N N . ALA A 1 181 ? 4.097 -13.730 4.906 1.00 98.12 181 ALA A N 1
ATOM 1366 C CA . ALA A 1 181 ? 4.834 -14.894 5.382 1.00 98.12 181 ALA A CA 1
ATOM 1367 C C . ALA A 1 181 ? 5.642 -15.534 4.250 1.00 98.12 181 ALA A C 1
ATOM 1369 O O . ALA A 1 181 ? 5.169 -15.681 3.127 1.00 98.12 181 ALA A O 1
ATOM 1370 N N . GLY A 1 182 ? 6.870 -15.947 4.562 1.00 96.75 182 GLY A N 1
ATOM 1371 C CA . GLY A 1 182 ? 7.765 -16.573 3.589 1.00 96.75 182 GLY A CA 1
ATOM 1372 C C . GLY A 1 182 ? 8.436 -15.595 2.625 1.00 96.75 182 GLY A C 1
ATOM 1373 O O . GLY A 1 182 ? 9.316 -16.020 1.884 1.00 96.75 182 GLY A O 1
ATOM 1374 N N . SER A 1 183 ? 8.087 -14.304 2.654 1.00 97.06 183 SER A N 1
ATOM 1375 C CA . SER A 1 183 ? 8.784 -13.294 1.866 1.00 97.06 183 SER A CA 1
ATOM 1376 C C . SER A 1 183 ? 10.149 -12.951 2.461 1.00 97.06 183 SER A C 1
ATOM 1378 O O . SER A 1 183 ? 10.428 -13.169 3.647 1.00 97.06 183 SER A O 1
ATOM 1380 N N . LYS A 1 184 ? 11.011 -12.325 1.662 1.00 94.38 184 LYS A N 1
ATOM 1381 C CA . LYS A 1 184 ? 12.237 -11.723 2.181 1.00 94.38 184 LYS A CA 1
ATOM 1382 C C . LYS A 1 184 ? 11.889 -10.591 3.146 1.00 94.38 184 LYS A C 1
ATOM 1384 O O . LYS A 1 184 ? 10.982 -9.800 2.906 1.00 94.38 184 LYS A O 1
ATOM 1389 N N . GLY A 1 185 ? 12.610 -10.539 4.264 1.00 92.56 185 GLY A N 1
ATOM 1390 C CA . GLY A 1 185 ? 12.382 -9.551 5.319 1.00 92.56 185 GLY A CA 1
ATOM 1391 C C . GLY A 1 185 ? 11.271 -9.910 6.309 1.00 92.56 185 GLY A C 1
ATOM 1392 O O . GLY A 1 185 ? 11.206 -9.264 7.352 1.00 92.56 185 GLY A O 1
ATOM 1393 N N . TYR A 1 186 ? 10.478 -10.960 6.055 1.00 96.94 186 TYR A N 1
ATOM 1394 C CA . TYR A 1 186 ? 9.479 -11.450 7.004 1.00 96.94 186 TYR A CA 1
ATOM 1395 C C . TYR A 1 186 ? 10.122 -11.814 8.345 1.00 96.94 186 TYR A C 1
ATOM 1397 O O . TYR A 1 186 ? 11.101 -12.568 8.408 1.00 96.94 186 TYR A O 1
ATOM 1405 N N . ARG A 1 187 ? 9.562 -11.280 9.431 1.00 96.50 187 ARG A N 1
ATOM 1406 C CA . ARG A 1 187 ? 9.986 -11.566 10.802 1.00 96.50 187 ARG A CA 1
ATOM 1407 C C . ARG A 1 187 ? 8.760 -11.549 11.693 1.00 96.50 187 ARG A C 1
ATOM 1409 O O . ARG A 1 187 ? 8.198 -10.485 11.950 1.00 96.50 187 ARG A O 1
ATOM 1416 N N . ALA A 1 188 ? 8.398 -12.722 12.205 1.00 95.56 188 ALA A N 1
ATOM 1417 C CA . ALA A 1 188 ? 7.311 -12.848 13.163 1.00 95.56 188 ALA A CA 1
ATOM 1418 C C . ALA A 1 188 ? 7.549 -11.908 14.357 1.00 95.56 188 ALA A C 1
ATOM 1420 O O . ALA A 1 188 ? 8.535 -12.044 15.088 1.00 95.56 188 ALA A O 1
ATOM 1421 N N . ILE A 1 189 ? 6.645 -10.949 14.542 1.00 94.38 189 ILE A N 1
ATOM 1422 C CA . ILE A 1 189 ? 6.691 -10.024 15.670 1.00 94.38 189 ILE A CA 1
ATOM 1423 C C . ILE A 1 189 ? 6.245 -10.802 16.904 1.00 94.38 189 ILE A C 1
ATOM 1425 O O . ILE A 1 189 ? 5.124 -11.301 16.963 1.00 94.38 189 ILE A O 1
ATOM 1429 N N . THR A 1 190 ? 7.146 -10.927 17.877 1.00 94.88 190 THR A N 1
ATOM 1430 C CA . THR A 1 190 ? 6.851 -11.560 19.164 1.00 94.88 190 THR A CA 1
ATOM 1431 C C . THR A 1 190 ? 7.123 -10.566 20.280 1.00 94.88 190 THR A C 1
ATOM 1433 O O . THR A 1 190 ? 8.250 -10.100 20.446 1.00 94.88 190 THR A O 1
ATOM 1436 N N . VAL A 1 191 ? 6.089 -10.251 21.050 1.00 94.06 191 VAL A N 1
ATOM 1437 C CA . VAL A 1 191 ? 6.156 -9.399 22.234 1.00 94.06 191 VAL A CA 1
ATOM 1438 C C . VAL A 1 191 ? 6.073 -10.289 23.475 1.00 94.06 191 VAL A C 1
ATOM 1440 O O . VAL A 1 191 ? 5.182 -11.145 23.543 1.00 94.06 191 VAL A O 1
ATOM 1443 N N . PRO A 1 192 ? 6.972 -10.116 24.465 1.00 95.50 192 PRO A N 1
ATOM 1444 C CA . PRO A 1 192 ? 6.847 -10.787 25.753 1.00 95.50 192 PRO A CA 1
ATOM 1445 C C . PRO A 1 192 ? 5.470 -10.509 26.361 1.00 95.50 192 PRO A C 1
ATOM 1447 O O . PRO A 1 192 ? 5.108 -9.355 26.583 1.00 95.50 192 PRO A O 1
ATOM 1450 N N . TYR A 1 193 ? 4.701 -11.565 26.608 1.00 94.50 193 TYR A N 1
ATOM 1451 C CA . TYR A 1 193 ? 3.345 -11.469 27.131 1.00 94.50 193 TYR A CA 1
ATOM 1452 C C . TYR A 1 193 ? 3.234 -12.257 28.434 1.00 94.50 193 TYR A C 1
ATOM 1454 O O . TYR A 1 193 ? 3.516 -13.456 28.476 1.00 94.50 193 TYR A O 1
ATOM 1462 N N . ASP A 1 194 ? 2.833 -11.562 29.495 1.00 94.31 194 ASP A N 1
ATOM 1463 C CA . ASP A 1 194 ? 2.532 -12.156 30.791 1.00 94.31 194 ASP A CA 1
ATOM 1464 C C . ASP A 1 194 ? 1.025 -12.404 30.895 1.00 94.31 194 ASP A C 1
ATOM 1466 O O . ASP A 1 194 ? 0.241 -11.502 31.195 1.00 94.31 194 ASP A O 1
ATOM 1470 N N . ALA A 1 195 ? 0.623 -13.654 30.662 1.00 91.25 195 ALA A N 1
ATOM 1471 C CA . ALA A 1 195 ? -0.771 -14.074 30.772 1.00 91.25 195 ALA A CA 1
ATOM 1472 C C . ALA A 1 195 ? -1.368 -13.831 32.172 1.00 91.25 195 ALA A C 1
ATOM 1474 O O . ALA A 1 195 ? -2.588 -13.732 32.304 1.00 91.25 195 ALA A O 1
ATOM 1475 N N . SER A 1 196 ? -0.540 -13.710 33.219 1.00 92.31 196 SER A N 1
ATOM 1476 C CA . SER A 1 196 ? -1.025 -13.444 34.577 1.00 92.31 196 SER A CA 1
ATOM 1477 C C . SER A 1 196 ? -1.561 -12.019 34.761 1.00 92.31 196 SER A C 1
ATOM 1479 O O . SER A 1 196 ? -2.357 -11.785 35.670 1.00 92.31 196 SER A O 1
ATOM 1481 N N . ALA A 1 197 ? -1.215 -11.087 33.864 1.00 89.75 197 ALA A N 1
ATOM 1482 C CA . ALA A 1 197 ? -1.714 -9.712 33.882 1.00 89.75 197 ALA A CA 1
ATOM 1483 C C . ALA A 1 197 ? -3.166 -9.569 33.376 1.00 89.75 197 ALA A C 1
ATOM 1485 O O . ALA A 1 197 ? -3.749 -8.494 33.498 1.00 89.75 197 ALA A O 1
ATOM 1486 N N . GLY A 1 198 ? -3.763 -10.625 32.805 1.00 88.00 198 GLY A N 1
ATOM 1487 C CA . GLY A 1 198 ? -5.178 -10.655 32.408 1.00 88.00 198 GLY A CA 1
ATOM 1488 C C . GLY A 1 198 ? -5.561 -9.794 31.193 1.00 88.00 198 GLY A C 1
ATOM 1489 O O . GLY A 1 198 ? -6.748 -9.658 30.907 1.00 88.00 198 GLY A O 1
ATOM 1490 N N . GLY A 1 199 ? -4.589 -9.213 30.480 1.00 85.81 199 GLY A N 1
ATOM 1491 C CA . GLY A 1 199 ? -4.818 -8.450 29.246 1.00 85.81 199 GLY A CA 1
ATOM 1492 C C . GLY A 1 199 ? -4.880 -9.333 27.990 1.00 85.81 199 GLY A C 1
ATOM 1493 O O . GLY A 1 199 ? -4.479 -10.492 28.050 1.00 85.81 199 GLY A O 1
ATOM 1494 N N . PRO A 1 200 ? -5.351 -8.820 26.841 1.00 87.06 200 PRO A N 1
ATOM 1495 C CA . PRO A 1 200 ? -5.308 -9.548 25.568 1.00 87.06 200 PRO A CA 1
ATOM 1496 C C . PRO A 1 200 ? -3.863 -9.857 25.134 1.00 87.06 200 PRO A C 1
ATOM 1498 O O . PRO A 1 200 ? -2.972 -9.032 25.328 1.00 87.06 200 PRO A O 1
ATOM 1501 N N . ASP A 1 201 ? -3.630 -11.032 24.533 1.00 91.69 201 ASP A N 1
ATOM 1502 C CA . ASP A 1 201 ? -2.322 -11.410 23.970 1.00 91.69 201 ASP A CA 1
ATOM 1503 C C . ASP A 1 201 ? -1.996 -10.518 22.755 1.00 91.69 201 ASP A C 1
ATOM 1505 O O . ASP A 1 201 ? -2.619 -10.691 21.702 1.00 91.69 201 ASP A O 1
ATOM 1509 N N . PRO A 1 202 ? -1.009 -9.603 22.836 1.00 91.19 202 PRO A N 1
ATOM 1510 C CA . PRO A 1 202 ? -0.655 -8.736 21.715 1.00 91.19 202 PRO A CA 1
ATOM 1511 C C . PRO A 1 202 ? -0.120 -9.536 20.520 1.00 91.19 202 PRO A C 1
ATOM 1513 O O . PRO A 1 202 ? -0.235 -9.098 19.379 1.00 91.19 202 PRO A O 1
ATOM 1516 N N . ASN A 1 203 ? 0.412 -10.743 20.744 1.00 93.81 203 ASN A N 1
ATOM 1517 C CA . ASN A 1 203 ? 0.858 -11.605 19.652 1.00 93.81 203 ASN A CA 1
ATOM 1518 C C . ASN A 1 203 ? -0.313 -12.128 18.815 1.00 93.81 203 ASN A C 1
ATOM 1520 O O . ASN A 1 203 ? -0.114 -12.462 17.651 1.00 93.81 203 ASN A O 1
ATOM 1524 N N . ALA A 1 204 ? -1.528 -12.210 19.368 1.00 92.94 204 ALA A N 1
ATOM 1525 C CA . ALA A 1 204 ? -2.705 -12.602 18.598 1.00 92.94 204 ALA A CA 1
ATOM 1526 C C . ALA A 1 204 ? -3.046 -11.561 17.529 1.00 92.94 204 ALA A C 1
ATOM 1528 O O . ALA A 1 204 ? -3.341 -11.949 16.401 1.00 92.94 204 ALA A O 1
ATOM 1529 N N . LEU A 1 205 ? -2.919 -10.275 17.868 1.00 92.62 205 LEU A N 1
ATOM 1530 C CA . LEU A 1 205 ? -3.080 -9.167 16.930 1.00 92.62 205 LEU A CA 1
ATOM 1531 C C . LEU A 1 205 ? -2.027 -9.249 15.818 1.00 92.62 205 LEU A C 1
ATOM 1533 O O . LEU A 1 205 ? -2.380 -9.331 14.649 1.00 92.62 205 LEU A O 1
ATOM 1537 N N . TYR A 1 206 ? -0.737 -9.346 16.161 1.00 94.81 206 TYR A N 1
ATOM 1538 C CA . TYR A 1 206 ? 0.323 -9.401 15.143 1.00 94.81 206 TYR A CA 1
ATOM 1539 C C . TYR A 1 206 ? 0.246 -10.630 14.235 1.00 94.81 206 TYR A C 1
ATOM 1541 O O . TYR A 1 206 ? 0.592 -10.538 13.063 1.00 94.81 206 TYR A O 1
ATOM 1549 N N . ARG A 1 207 ? -0.225 -11.778 14.741 1.00 95.38 207 ARG A N 1
ATOM 1550 C CA . ARG A 1 207 ? -0.434 -12.981 13.918 1.00 95.38 207 ARG A CA 1
ATOM 1551 C C . ARG A 1 207 ? -1.527 -12.801 12.862 1.00 95.38 207 ARG A C 1
ATOM 1553 O O . ARG A 1 207 ? -1.495 -13.517 11.869 1.00 95.38 207 ARG A O 1
ATOM 1560 N N . GLN A 1 208 ? -2.486 -11.902 13.079 1.00 94.69 208 GLN A N 1
ATOM 1561 C CA . GLN A 1 208 ? -3.540 -11.610 12.101 1.00 94.69 208 GLN A CA 1
ATOM 1562 C C . GLN A 1 208 ? -3.041 -10.701 10.974 1.00 94.69 208 GLN A C 1
ATOM 1564 O O . GLN A 1 208 ? -3.471 -10.871 9.841 1.00 94.69 208 GLN A O 1
ATOM 1569 N N . MET A 1 209 ? -2.031 -9.873 11.251 1.00 96.75 209 MET A N 1
ATOM 1570 C CA . MET A 1 209 ? -1.386 -8.968 10.289 1.00 96.75 209 MET A CA 1
ATOM 1571 C C . MET A 1 209 ? -0.382 -9.673 9.358 1.00 96.75 209 MET A C 1
ATOM 1573 O O . MET A 1 209 ? 0.530 -9.051 8.808 1.00 96.75 209 MET A O 1
ATOM 1577 N N . VAL A 1 210 ? -0.500 -10.995 9.211 1.00 97.94 210 VAL A N 1
ATOM 1578 C CA . VAL A 1 210 ? 0.378 -11.811 8.372 1.00 97.94 210 VAL A CA 1
ATOM 1579 C C . VAL A 1 210 ? -0.436 -12.432 7.248 1.00 97.94 210 VAL A C 1
ATOM 1581 O O . VAL A 1 210 ? -1.282 -13.295 7.472 1.00 97.94 210 VAL A O 1
ATOM 1584 N N . ILE A 1 211 ? -0.118 -12.035 6.021 1.00 97.75 211 ILE A N 1
ATOM 1585 C CA . ILE A 1 211 ? -0.655 -12.635 4.804 1.00 97.75 211 ILE A CA 1
ATOM 1586 C C . ILE A 1 211 ? 0.135 -13.918 4.515 1.00 97.75 211 ILE A C 1
ATOM 1588 O O . ILE A 1 211 ? 1.359 -13.843 4.367 1.00 97.75 211 ILE A O 1
ATOM 1592 N N . PRO A 1 212 ? -0.504 -15.095 4.411 1.00 97.75 212 PRO A N 1
ATOM 1593 C CA . PRO A 1 212 ? 0.193 -16.313 4.012 1.00 97.75 212 PRO A CA 1
ATOM 1594 C C . PRO A 1 212 ? 0.753 -16.166 2.587 1.00 97.75 212 PRO A C 1
ATOM 1596 O O . PRO A 1 212 ? 0.013 -15.862 1.653 1.00 97.75 212 PRO A O 1
ATOM 1599 N N . GLY A 1 213 ? 2.068 -16.320 2.401 1.00 96.56 213 GLY A N 1
ATOM 1600 C CA . GLY A 1 213 ? 2.702 -16.099 1.093 1.00 96.56 213 GLY A CA 1
ATOM 1601 C C . GLY A 1 213 ? 2.281 -17.103 0.018 1.00 96.56 213 GLY A C 1
ATOM 1602 O O . GLY A 1 213 ? 2.283 -16.772 -1.163 1.00 96.56 213 GLY A O 1
ATOM 1603 N N . ASP A 1 214 ? 1.873 -18.305 0.418 1.00 97.12 214 ASP A N 1
ATOM 1604 C CA . ASP A 1 214 ? 1.328 -19.346 -0.456 1.00 97.12 214 ASP A CA 1
ATOM 1605 C C . ASP A 1 214 ? -0.033 -18.968 -1.063 1.00 97.12 214 ASP A C 1
ATOM 1607 O O . ASP A 1 214 ? -0.313 -19.330 -2.208 1.00 97.12 214 ASP A O 1
ATOM 1611 N N . GLU A 1 215 ? -0.835 -18.156 -0.369 1.00 96.69 215 GLU A N 1
ATOM 1612 C CA . GLU A 1 215 ? -2.105 -17.620 -0.888 1.00 96.69 215 GLU A CA 1
ATOM 1613 C C . GLU A 1 215 ? -1.900 -16.636 -2.055 1.00 96.69 215 GLU A C 1
ATOM 1615 O O . GLU A 1 215 ? -2.814 -16.414 -2.853 1.00 96.69 215 GLU A O 1
ATOM 1620 N N . LEU A 1 216 ? -0.693 -16.071 -2.212 1.00 97.38 216 LEU A N 1
ATOM 1621 C CA . LEU A 1 216 ? -0.382 -15.144 -3.308 1.00 97.38 216 LEU A CA 1
ATOM 1622 C C . LEU A 1 216 ? -0.206 -15.850 -4.660 1.00 97.38 216 LEU A C 1
ATOM 1624 O O . LEU A 1 216 ? -0.187 -15.189 -5.698 1.00 97.38 216 LEU A O 1
ATOM 1628 N N . GLY A 1 217 ? -0.096 -17.184 -4.671 1.00 96.94 217 GLY A N 1
ATOM 1629 C CA . GLY A 1 217 ? -0.020 -17.985 -5.895 1.00 96.94 217 GLY A CA 1
ATOM 1630 C C . GLY A 1 217 ? 1.305 -17.880 -6.658 1.00 96.94 217 GLY A C 1
ATOM 1631 O O . GLY A 1 217 ? 1.394 -18.368 -7.784 1.00 96.94 217 GLY A O 1
ATOM 1632 N N . VAL A 1 218 ? 2.331 -17.265 -6.064 1.00 96.94 218 VAL A N 1
ATOM 1633 C CA . VAL A 1 218 ? 3.687 -17.148 -6.616 1.00 96.94 218 VAL A CA 1
ATOM 1634 C C . VAL A 1 218 ? 4.740 -17.287 -5.521 1.00 96.94 218 VAL A C 1
ATOM 1636 O O . VAL A 1 218 ? 4.472 -17.009 -4.356 1.00 96.94 218 VAL A O 1
ATOM 1639 N N . ASP A 1 219 ? 5.955 -17.697 -5.890 1.00 96.50 219 ASP A N 1
ATOM 1640 C CA . ASP A 1 219 ? 7.075 -17.739 -4.947 1.00 96.50 219 ASP A CA 1
ATOM 1641 C C . ASP A 1 219 ? 7.517 -16.323 -4.553 1.00 96.50 219 ASP A C 1
ATOM 1643 O O . ASP A 1 219 ? 8.043 -15.558 -5.365 1.00 96.50 219 ASP A O 1
ATOM 1647 N N . VAL A 1 220 ? 7.330 -15.996 -3.278 1.00 96.81 220 VAL A N 1
ATOM 1648 C CA . VAL A 1 220 ? 7.663 -14.691 -2.702 1.00 96.81 220 VAL A CA 1
ATOM 1649 C C . VAL A 1 220 ? 8.991 -14.665 -1.953 1.00 96.81 220 VAL A C 1
ATOM 1651 O O . VAL A 1 220 ? 9.361 -13.620 -1.424 1.00 96.81 220 VAL A O 1
ATOM 1654 N N . SER A 1 221 ? 9.738 -15.770 -1.922 1.00 95.50 221 SER A N 1
ATOM 1655 C CA . SER A 1 221 ? 10.940 -15.913 -1.089 1.00 95.50 221 SER A CA 1
ATOM 1656 C C . SER A 1 221 ? 12.034 -14.869 -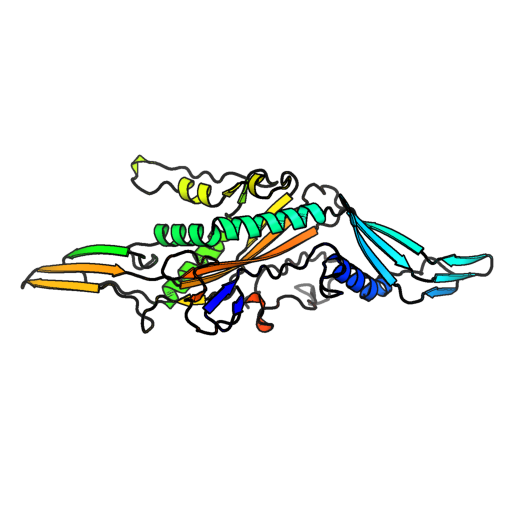1.350 1.00 95.50 221 SER A C 1
ATOM 1658 O O . SER A 1 221 ? 12.744 -14.484 -0.420 1.00 95.50 221 SER A O 1
ATOM 1660 N N . SER A 1 222 ? 12.144 -14.353 -2.580 1.00 92.69 222 SER A N 1
ATOM 1661 C CA . SER A 1 222 ? 13.095 -13.290 -2.951 1.00 92.69 222 SER A CA 1
ATOM 1662 C C . SER A 1 222 ? 12.489 -11.875 -2.978 1.00 92.69 222 SER A C 1
ATOM 1664 O O . SER A 1 222 ? 13.201 -10.885 -3.204 1.00 92.69 222 SER A O 1
ATOM 1666 N N . LEU A 1 223 ? 11.179 -11.761 -2.746 1.00 94.50 223 LEU A N 1
ATOM 1667 C CA . LEU A 1 223 ? 10.438 -10.501 -2.748 1.00 94.50 223 LEU A CA 1
ATOM 1668 C C . LEU A 1 223 ? 10.342 -9.939 -1.332 1.00 94.50 223 LEU A C 1
ATOM 1670 O O . LEU A 1 223 ? 10.101 -10.672 -0.379 1.00 94.50 223 LEU A O 1
ATOM 1674 N N . SER A 1 224 ? 10.509 -8.629 -1.194 1.00 95.06 224 SER A N 1
ATOM 1675 C CA . SER A 1 224 ? 10.254 -7.899 0.047 1.00 95.06 224 SER A CA 1
ATOM 1676 C C . SER A 1 224 ? 8.991 -7.068 -0.111 1.00 95.06 224 SER A C 1
ATOM 1678 O O . SER A 1 224 ? 8.824 -6.394 -1.128 1.00 95.06 224 SER A O 1
ATOM 1680 N N . PHE A 1 225 ? 8.139 -7.093 0.909 1.00 96.62 225 PHE A N 1
ATOM 1681 C CA . PHE A 1 225 ? 6.886 -6.347 0.954 1.00 96.62 225 PHE A CA 1
ATOM 1682 C C . PHE A 1 225 ? 6.965 -5.290 2.046 1.00 96.62 225 PHE A C 1
ATOM 1684 O O . PHE A 1 225 ? 7.467 -5.558 3.137 1.00 96.62 225 PHE A O 1
ATOM 1691 N N . SER A 1 226 ? 6.436 -4.108 1.764 1.00 96.56 226 SER A N 1
ATOM 1692 C CA . SER A 1 226 ? 6.156 -3.105 2.784 1.00 96.56 226 SER A CA 1
ATOM 1693 C C . SER A 1 226 ? 4.800 -2.475 2.529 1.00 96.56 226 SER A C 1
ATOM 1695 O O . SER A 1 226 ? 4.467 -2.138 1.394 1.00 96.56 226 SER A O 1
ATOM 1697 N N . PHE A 1 227 ? 4.045 -2.294 3.601 1.00 97.44 227 PHE A N 1
ATOM 1698 C CA . PHE A 1 227 ? 2.727 -1.685 3.583 1.00 97.44 227 PHE A CA 1
ATOM 1699 C C . PHE A 1 227 ? 2.835 -0.307 4.225 1.00 97.44 227 PHE A C 1
ATOM 1701 O O . PHE A 1 227 ? 3.425 -0.148 5.292 1.00 97.44 227 PHE A O 1
ATOM 1708 N N . GLY A 1 228 ? 2.310 0.710 3.556 1.00 95.00 228 GLY A N 1
ATOM 1709 C CA . GLY A 1 228 ? 2.469 2.094 3.972 1.00 95.00 228 GLY A CA 1
ATOM 1710 C C . GLY A 1 228 ? 1.155 2.852 3.956 1.00 95.00 228 GLY A C 1
ATOM 1711 O O . GLY A 1 228 ? 0.446 2.859 2.952 1.00 95.00 228 GLY A O 1
ATOM 1712 N N . TYR A 1 229 ? 0.889 3.560 5.052 1.00 93.12 229 TYR A N 1
ATOM 1713 C CA . TYR A 1 229 ? -0.078 4.650 5.110 1.00 93.12 229 TYR A CA 1
ATOM 1714 C C . TYR A 1 229 ? 0.678 5.970 5.251 1.00 93.12 229 TYR A C 1
ATOM 1716 O O . TYR A 1 229 ? 1.455 6.149 6.187 1.00 93.12 229 TYR A O 1
ATOM 1724 N N . ARG A 1 230 ? 0.483 6.895 4.309 1.00 86.31 230 ARG A N 1
ATOM 1725 C CA . ARG A 1 230 ? 1.333 8.090 4.159 1.00 86.31 230 ARG A CA 1
ATOM 1726 C C . ARG A 1 230 ? 0.734 9.345 4.802 1.00 86.31 230 ARG A C 1
ATOM 1728 O O . ARG A 1 230 ? 0.930 10.443 4.290 1.00 86.31 230 ARG A O 1
ATOM 1735 N N . ASN A 1 231 ? -0.013 9.177 5.899 1.00 85.56 231 ASN A N 1
ATOM 1736 C CA . ASN A 1 231 ? -0.835 10.232 6.515 1.00 85.56 231 ASN A CA 1
ATOM 1737 C C . ASN A 1 231 ? -1.771 10.919 5.511 1.00 85.56 231 ASN A C 1
ATOM 1739 O O . ASN A 1 231 ? -2.019 12.122 5.587 1.00 85.56 231 ASN A O 1
ATOM 1743 N N . TRP A 1 232 ? -2.263 10.155 4.542 1.00 87.06 232 TRP A N 1
ATOM 1744 C CA . TRP A 1 232 ? -3.231 10.662 3.589 1.00 87.06 232 TRP A CA 1
ATOM 1745 C C . TRP A 1 232 ? -4.535 11.046 4.293 1.00 87.06 232 TRP A C 1
ATOM 1747 O O . TRP A 1 232 ? -4.834 10.517 5.362 1.00 87.06 232 TRP A O 1
ATOM 1757 N N . PRO A 1 233 ? -5.335 11.963 3.732 1.00 90.38 233 PRO A N 1
ATOM 1758 C CA . PRO A 1 233 ? -6.703 12.122 4.189 1.00 90.38 233 PRO A CA 1
ATOM 1759 C C . PRO A 1 233 ? -7.431 10.780 4.081 1.00 90.38 233 PRO A C 1
ATOM 1761 O O . PRO A 1 233 ? -7.196 10.013 3.149 1.00 90.38 233 PRO A O 1
ATOM 1764 N N . PHE A 1 234 ? -8.315 10.502 5.029 1.00 94.56 234 PHE A N 1
ATOM 1765 C CA . PHE A 1 234 ? -9.147 9.310 5.013 1.00 94.56 234 PHE A CA 1
ATOM 1766 C C . PHE A 1 234 ? -10.586 9.703 5.330 1.00 94.56 234 PHE A C 1
ATOM 1768 O O . PHE A 1 234 ? -10.840 10.684 6.036 1.00 94.56 234 PHE A O 1
ATOM 1775 N N . TYR A 1 235 ? -11.535 8.964 4.769 1.00 94.56 235 TYR A N 1
ATOM 1776 C CA . TYR A 1 235 ? -12.940 9.158 5.088 1.00 94.56 235 TYR A CA 1
ATOM 1777 C C . TYR A 1 235 ? -13.223 8.574 6.469 1.00 94.56 235 TYR A C 1
ATOM 1779 O O . TYR A 1 235 ? -12.823 7.447 6.758 1.00 94.56 235 TYR A O 1
ATOM 1787 N N . PHE A 1 236 ? -13.925 9.337 7.302 1.00 95.75 236 PHE A N 1
ATOM 1788 C CA . PHE A 1 236 ? -14.320 8.912 8.636 1.00 95.75 236 PHE A CA 1
ATOM 1789 C C . PHE A 1 236 ? -15.696 9.452 8.997 1.00 95.75 236 PHE A C 1
ATOM 1791 O O . PHE A 1 236 ? -15.892 10.670 9.048 1.00 95.75 236 PHE A O 1
ATOM 1798 N N . ASP A 1 237 ? -16.622 8.553 9.311 1.00 95.06 237 ASP A N 1
ATOM 1799 C CA . ASP A 1 237 ? -17.942 8.855 9.845 1.00 95.06 237 ASP A CA 1
ATOM 1800 C C . ASP A 1 237 ? -18.329 7.879 10.956 1.00 95.06 237 ASP A C 1
ATOM 1802 O O . ASP A 1 237 ? -17.810 6.772 11.055 1.00 95.06 237 ASP A O 1
ATOM 1806 N N . THR A 1 238 ? -19.217 8.334 11.834 1.00 93.88 238 THR A N 1
ATOM 1807 C CA . THR A 1 238 ? -19.746 7.545 12.953 1.00 93.88 238 THR A CA 1
ATOM 1808 C C . THR A 1 238 ? -21.272 7.472 12.965 1.00 93.88 238 THR A C 1
ATOM 1810 O O . THR A 1 238 ? -21.870 6.974 13.916 1.00 93.88 238 THR A O 1
ATOM 1813 N N . GLY A 1 239 ? -21.925 8.003 11.924 1.00 85.31 239 GLY A N 1
ATOM 1814 C CA . GLY A 1 239 ? -23.384 8.020 11.776 1.00 85.31 239 GLY A CA 1
ATOM 1815 C C . GLY A 1 239 ? -24.114 9.004 12.702 1.00 85.31 239 GLY A C 1
ATOM 1816 O O . GLY A 1 239 ? -25.327 9.176 12.580 1.00 85.31 239 GLY A O 1
ATOM 1817 N N . GLY A 1 240 ? -23.399 9.671 13.614 1.00 83.19 240 GLY A N 1
ATOM 1818 C CA . GLY A 1 240 ? -23.941 10.679 14.525 1.00 83.19 240 GLY A CA 1
ATOM 1819 C C . GLY A 1 240 ? -24.078 12.068 13.893 1.00 83.19 240 GLY A C 1
ATOM 1820 O O . GLY A 1 240 ? -23.298 12.467 13.026 1.00 83.19 240 GLY A O 1
ATOM 1821 N N . GLN A 1 241 ? -25.058 12.846 14.365 1.00 82.00 241 GLN A N 1
ATOM 1822 C CA . GLN A 1 241 ? -25.190 14.257 13.998 1.00 82.00 241 GLN A CA 1
ATOM 1823 C C . GLN A 1 241 ? -24.265 15.114 14.868 1.00 82.00 241 GLN A C 1
ATOM 1825 O O . GLN A 1 241 ? -24.572 15.410 16.019 1.00 82.00 241 GLN A O 1
ATOM 1830 N N . GLY A 1 242 ? -23.144 15.546 14.293 1.00 90.38 242 GLY A N 1
ATOM 1831 C CA . GLY A 1 242 ? -22.240 16.518 14.904 1.00 90.38 242 GLY A CA 1
ATOM 1832 C C . GLY A 1 242 ? -20.906 15.938 15.364 1.00 90.38 242 GLY A C 1
ATOM 1833 O O . GLY A 1 242 ? -20.477 14.867 14.942 1.00 90.38 242 GLY A O 1
ATOM 183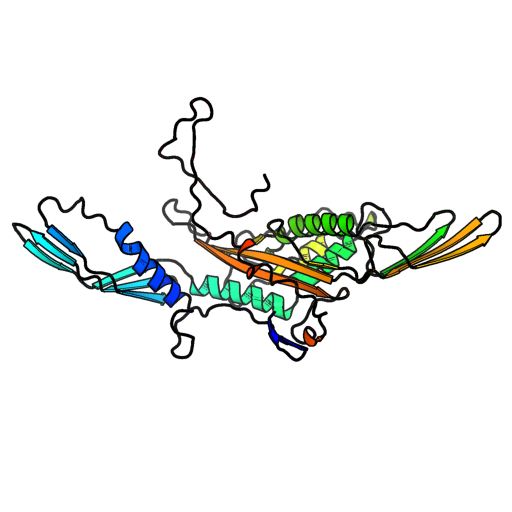4 N N . GLU A 1 243 ? -20.226 16.723 16.196 1.00 95.12 243 GLU A N 1
ATOM 1835 C CA . GLU A 1 243 ? -18.845 16.475 16.617 1.00 95.12 243 GLU A CA 1
ATOM 1836 C C . GLU A 1 243 ? -18.752 15.633 17.895 1.00 95.12 243 GLU A C 1
ATOM 1838 O O . GLU A 1 243 ? -17.709 15.056 18.179 1.00 95.12 243 GLU A O 1
ATOM 1843 N N . LEU A 1 244 ? -19.828 15.565 18.680 1.00 94.62 244 LEU A N 1
ATOM 1844 C CA . LEU A 1 244 ? -19.833 14.911 19.981 1.00 94.62 244 LEU A CA 1
ATOM 1845 C C . LEU A 1 244 ? -20.366 13.481 19.863 1.00 94.62 244 LEU A C 1
ATOM 1847 O O . LEU A 1 244 ? -21.515 13.271 19.483 1.00 94.62 244 LEU A O 1
ATOM 1851 N N . LEU A 1 245 ? -19.537 12.513 20.232 1.00 94.94 245 LEU A N 1
ATOM 1852 C CA . LEU A 1 245 ? -19.903 11.114 20.413 1.00 94.94 245 LEU A CA 1
ATOM 1853 C C . LEU A 1 245 ? -20.272 10.903 21.881 1.00 94.94 245 LEU A C 1
ATOM 1855 O O . LEU A 1 245 ? -19.488 11.245 22.772 1.00 94.94 245 LEU A O 1
ATOM 1859 N N . SER A 1 246 ? -21.453 10.348 22.128 1.00 93.94 246 SER A N 1
ATOM 1860 C CA . SER A 1 246 ? -21.977 10.091 23.470 1.00 93.94 246 SER A CA 1
ATOM 1861 C C . SER A 1 246 ? -22.563 8.687 23.567 1.00 93.94 246 SER A C 1
ATOM 1863 O O . SER A 1 246 ? -23.155 8.221 22.590 1.00 93.94 246 SER A O 1
ATOM 1865 N N . PRO A 1 247 ? -22.475 8.037 24.736 1.00 94.50 247 PRO A N 1
ATOM 1866 C CA . PRO A 1 247 ? -23.248 6.838 24.997 1.00 94.50 247 PRO A CA 1
ATOM 1867 C C . PRO A 1 247 ? -24.731 7.185 25.156 1.00 94.50 247 PRO A C 1
ATOM 1869 O O . PRO A 1 247 ? -25.099 8.303 25.527 1.00 94.50 247 PRO A O 1
ATOM 1872 N N . ASP A 1 248 ? -25.582 6.187 24.952 1.00 93.25 248 ASP A N 1
ATOM 1873 C CA . ASP A 1 248 ? -26.948 6.218 25.449 1.00 93.25 248 ASP A CA 1
ATOM 1874 C C . ASP A 1 248 ? -26.912 6.019 26.965 1.00 93.25 248 ASP A C 1
ATOM 1876 O O . ASP A 1 248 ? -26.613 4.928 27.462 1.00 93.25 248 ASP A O 1
ATOM 1880 N N . SER A 1 249 ? -27.205 7.085 27.704 1.00 91.81 249 SER A N 1
ATOM 1881 C CA . SER A 1 249 ? -27.185 7.083 29.166 1.00 91.81 249 SER A CA 1
ATOM 1882 C C . SER A 1 249 ? -28.591 6.994 29.744 1.00 91.81 249 SER A C 1
ATOM 1884 O O . SER A 1 249 ? -29.463 7.815 29.454 1.00 91.81 249 SER A O 1
ATOM 1886 N N . MET A 1 250 ? -28.803 6.038 30.644 1.00 90.62 250 MET A N 1
ATOM 1887 C CA . MET A 1 250 ? -30.012 5.936 31.461 1.00 90.62 250 MET A CA 1
ATOM 1888 C C . MET A 1 250 ? -29.619 5.971 32.929 1.00 90.62 250 MET A C 1
ATOM 1890 O O . MET A 1 250 ? -28.876 5.107 33.374 1.00 90.62 250 MET A O 1
ATOM 1894 N N . GLY A 1 251 ? -30.133 6.925 33.708 1.00 87.12 251 GLY A N 1
ATOM 1895 C CA . GLY A 1 251 ? -29.789 7.016 35.126 1.00 87.12 251 GLY A CA 1
ATOM 1896 C C . GLY A 1 251 ? -30.963 7.330 36.036 1.00 87.12 251 GLY A C 1
ATOM 1897 O O . GLY A 1 251 ? -31.865 8.087 35.680 1.00 87.12 251 GLY A O 1
ATOM 1898 N N . ILE A 1 252 ? -30.927 6.757 37.239 1.00 84.06 252 ILE A N 1
ATOM 1899 C CA . ILE A 1 252 ? -31.820 7.097 38.344 1.00 84.06 252 ILE A CA 1
ATOM 1900 C C . ILE A 1 252 ? -31.010 7.919 39.342 1.00 84.06 252 ILE A C 1
ATOM 1902 O O . ILE A 1 252 ? -30.010 7.457 39.896 1.00 84.06 252 ILE A O 1
ATOM 1906 N N . ASN A 1 253 ? -31.460 9.148 39.583 1.00 82.06 253 ASN A N 1
ATOM 1907 C CA . ASN A 1 253 ? -30.907 9.996 40.627 1.00 82.06 253 ASN A CA 1
ATOM 1908 C C . ASN A 1 253 ? -31.673 9.740 41.931 1.00 82.06 253 ASN A C 1
ATOM 1910 O O . ASN A 1 253 ? -32.777 10.250 42.126 1.00 82.06 253 ASN A O 1
ATOM 1914 N N . LEU A 1 254 ? -31.108 8.915 42.810 1.00 79.62 254 LEU A N 1
ATOM 1915 C CA . LEU A 1 254 ? -31.544 8.848 44.200 1.00 79.62 254 LEU A CA 1
ATOM 1916 C C . LEU A 1 254 ? -30.795 9.943 44.959 1.00 79.62 254 LEU A C 1
ATOM 1918 O O . LEU A 1 254 ? -29.621 10.154 44.697 1.00 79.62 254 LEU A O 1
ATOM 1922 N N . VAL A 1 255 ? -31.452 10.609 45.914 1.00 78.38 255 VAL A N 1
ATOM 1923 C CA . VAL A 1 255 ? -31.005 11.841 46.615 1.00 78.38 255 VAL A CA 1
ATOM 1924 C C . VAL A 1 255 ? -29.508 11.890 47.006 1.00 78.38 255 VAL A C 1
ATOM 1926 O O . VAL A 1 255 ? -28.950 12.980 47.095 1.00 78.38 255 VAL A O 1
ATOM 1929 N N . PHE A 1 256 ? -28.844 10.742 47.198 1.00 77.06 256 PHE A N 1
ATOM 1930 C CA . PHE A 1 256 ? -27.406 10.638 47.491 1.00 77.06 256 PHE A CA 1
ATOM 1931 C C . PHE A 1 256 ? -26.593 9.719 46.554 1.00 77.06 256 PHE A C 1
ATOM 1933 O O . PHE A 1 256 ? -25.379 9.625 46.715 1.00 77.06 256 PHE A O 1
ATOM 1940 N N . PHE A 1 257 ? -27.219 9.041 45.587 1.00 77.81 257 PHE A N 1
ATOM 1941 C CA . PHE A 1 257 ? -26.555 8.109 44.672 1.00 77.81 257 PHE A CA 1
ATOM 1942 C C . PHE A 1 257 ? -27.106 8.241 43.250 1.00 77.81 257 PHE A C 1
ATOM 1944 O O . PHE A 1 257 ? -28.289 8.004 43.003 1.00 77.81 257 PHE A O 1
ATOM 1951 N N . TYR A 1 258 ? -26.222 8.558 42.304 1.00 77.94 258 TYR A N 1
ATOM 1952 C CA . TYR A 1 258 ? -26.510 8.418 40.881 1.00 77.94 258 TYR A CA 1
ATOM 1953 C C . TYR A 1 258 ? -26.111 7.013 40.433 1.00 77.94 258 TYR A C 1
ATOM 1955 O O . TYR A 1 258 ? -24.927 6.670 40.493 1.00 77.94 258 TYR A O 1
ATOM 1963 N N . PHE A 1 259 ? -27.096 6.225 40.005 1.00 87.88 259 PHE A N 1
ATOM 1964 C CA . PHE A 1 259 ? -26.883 4.955 39.317 1.00 87.88 259 PHE A CA 1
ATOM 1965 C C . PHE A 1 259 ? -27.272 5.138 37.855 1.00 87.88 259 PHE A C 1
ATOM 1967 O O . PHE A 1 259 ? -28.431 5.433 37.563 1.00 87.88 259 PHE A O 1
ATOM 1974 N N . GLY A 1 260 ? -26.302 4.977 36.966 1.00 90.38 260 GLY A N 1
ATOM 1975 C CA . GLY A 1 260 ? -26.447 5.061 35.525 1.00 90.38 260 GLY A CA 1
ATOM 1976 C C . GLY A 1 260 ? -26.078 3.752 34.842 1.00 90.38 260 GLY A C 1
ATOM 1977 O O . GLY A 1 260 ? -25.337 2.931 35.385 1.00 90.38 260 GLY A O 1
ATOM 1978 N N . VAL A 1 261 ? -26.612 3.559 33.647 1.00 92.50 261 VAL A N 1
ATOM 1979 C CA . VAL A 1 261 ? -26.111 2.618 32.656 1.00 92.50 261 VAL A CA 1
ATOM 1980 C C . VAL A 1 261 ? -25.776 3.438 31.423 1.00 92.50 261 VAL A C 1
ATOM 1982 O O . VAL A 1 261 ? -26.663 4.082 30.865 1.00 92.50 261 VAL A O 1
ATOM 1985 N N . ASP A 1 262 ? -24.512 3.400 31.024 1.00 94.12 262 ASP A N 1
ATOM 1986 C CA . ASP A 1 262 ? -24.023 4.018 29.799 1.00 94.12 262 ASP A CA 1
ATOM 1987 C C . ASP A 1 262 ? -23.795 2.918 28.767 1.00 94.12 262 ASP A C 1
ATOM 1989 O O . ASP A 1 262 ? -23.055 1.960 29.015 1.00 94.12 262 ASP A O 1
ATOM 1993 N N . ARG A 1 263 ? -24.462 3.035 27.618 1.00 94.94 263 ARG A N 1
ATOM 1994 C CA . ARG A 1 263 ? -24.357 2.087 26.512 1.00 94.94 263 ARG A CA 1
ATOM 1995 C C . ARG A 1 263 ? -23.760 2.770 25.293 1.00 94.94 263 ARG A C 1
ATOM 1997 O O . ARG A 1 263 ? -24.360 3.667 24.716 1.00 94.94 263 ARG A O 1
ATOM 2004 N N . TRP A 1 264 ? -22.601 2.299 24.862 1.00 94.81 264 TRP A N 1
ATOM 2005 C CA . TRP A 1 264 ? -21.980 2.740 23.621 1.00 94.81 264 TRP A CA 1
ATOM 2006 C C . TRP A 1 264 ? -22.431 1.869 22.454 1.00 94.81 264 TRP A C 1
ATOM 2008 O O . TRP A 1 264 ? -22.465 0.642 22.572 1.00 94.81 264 TRP A O 1
ATOM 2018 N N . GLN A 1 265 ? -22.749 2.512 21.330 1.00 95.25 265 GLN A N 1
ATOM 2019 C CA . GLN A 1 265 ? -23.064 1.880 20.046 1.00 95.25 265 GLN A CA 1
ATOM 2020 C C . GLN A 1 265 ? -22.474 2.715 18.904 1.00 95.25 265 GLN A C 1
ATOM 2022 O O . GLN A 1 265 ? -23.195 3.281 18.084 1.00 95.25 265 GLN A O 1
ATOM 2027 N N . THR A 1 266 ? -21.149 2.852 18.888 1.00 95.88 266 THR A N 1
ATOM 2028 C CA . THR A 1 266 ? -20.464 3.672 17.884 1.00 95.88 266 THR A CA 1
ATOM 2029 C C . THR A 1 266 ? -20.335 2.882 16.588 1.00 95.88 266 THR A C 1
ATOM 2031 O O . THR A 1 266 ? -19.647 1.860 16.548 1.00 95.88 266 THR A O 1
ATOM 2034 N N . ALA A 1 267 ? -20.978 3.344 15.519 1.00 95.94 267 ALA A N 1
ATOM 2035 C CA . ALA A 1 267 ? -20.669 2.870 14.176 1.00 95.94 267 ALA A CA 1
ATOM 2036 C C . ALA A 1 267 ? -19.368 3.529 13.705 1.00 95.94 267 ALA A C 1
ATOM 2038 O O . ALA A 1 267 ? -19.146 4.701 13.983 1.00 95.94 267 ALA A O 1
ATOM 2039 N N . TYR A 1 268 ? -18.516 2.789 13.008 1.00 96.62 268 TYR A N 1
ATOM 2040 C CA . TYR A 1 268 ? -17.355 3.316 12.305 1.00 96.62 268 TYR A CA 1
ATOM 2041 C C . TYR A 1 268 ? -17.541 3.069 10.812 1.00 96.62 268 TYR A C 1
ATOM 2043 O O . TYR A 1 268 ? -17.641 1.919 10.378 1.00 96.62 268 TYR A O 1
ATOM 2051 N N . ASP A 1 269 ? -17.543 4.154 10.044 1.00 95.75 269 ASP A N 1
ATOM 2052 C CA . ASP A 1 269 ? -17.452 4.147 8.592 1.00 95.75 269 ASP A CA 1
ATOM 2053 C C . ASP A 1 269 ? -16.113 4.775 8.212 1.00 95.75 269 ASP A C 1
ATOM 2055 O O . ASP A 1 269 ? -15.871 5.955 8.467 1.00 95.75 269 ASP A O 1
ATOM 2059 N N . ILE A 1 270 ? -15.211 3.977 7.649 1.00 95.94 270 ILE A N 1
ATOM 2060 C CA . ILE A 1 270 ? -13.829 4.386 7.396 1.00 95.94 270 ILE A CA 1
ATOM 2061 C C . ILE A 1 270 ? -13.459 3.984 5.971 1.00 95.94 270 ILE A C 1
ATOM 2063 O O . ILE A 1 270 ? -13.747 2.862 5.563 1.00 95.94 270 ILE A O 1
ATOM 2067 N N . SER A 1 271 ? -12.815 4.870 5.216 1.00 94.75 271 SER A N 1
ATOM 2068 C CA . SER A 1 271 ? -12.113 4.488 3.983 1.00 94.75 271 SER A CA 1
ATOM 2069 C C . SER A 1 271 ? -10.728 5.101 3.977 1.00 94.75 271 SER A C 1
ATOM 2071 O O . SER A 1 271 ? -10.611 6.317 4.148 1.00 94.75 271 SER A O 1
ATOM 2073 N N . TRP A 1 272 ? -9.690 4.281 3.813 1.00 95.06 272 TRP A N 1
ATOM 2074 C CA . TRP A 1 272 ? -8.312 4.758 3.861 1.00 95.06 272 TRP A CA 1
ATOM 2075 C C . TRP A 1 272 ? -7.418 4.092 2.807 1.00 95.06 272 TRP A C 1
ATOM 2077 O O . TRP A 1 272 ? -7.519 2.888 2.558 1.00 95.06 272 TRP A O 1
ATOM 2087 N N . PRO A 1 273 ? -6.512 4.869 2.197 1.00 95.19 273 PRO A N 1
ATOM 2088 C CA . PRO A 1 273 ? -5.559 4.375 1.213 1.00 95.19 273 PRO A CA 1
ATOM 2089 C C . PRO A 1 273 ? -4.394 3.610 1.857 1.00 95.19 273 PRO A C 1
ATOM 2091 O O . PRO A 1 273 ? -3.878 4.009 2.891 1.00 95.19 273 PRO A O 1
ATOM 2094 N N . VAL A 1 274 ? -3.899 2.563 1.205 1.00 95.81 274 VAL A N 1
ATOM 2095 C CA . VAL A 1 274 ? -2.694 1.811 1.581 1.00 95.81 274 VAL A CA 1
ATOM 2096 C C . VAL A 1 274 ? -1.840 1.609 0.335 1.00 95.81 274 VAL A C 1
ATOM 2098 O O . VAL A 1 274 ? -2.353 1.243 -0.718 1.00 95.81 274 VAL A O 1
ATOM 2101 N N . VAL A 1 275 ? -0.530 1.836 0.433 1.00 95.88 275 VAL A N 1
ATOM 2102 C CA . VAL A 1 275 ? 0.418 1.451 -0.622 1.00 95.88 275 VAL A CA 1
ATOM 2103 C C . VAL A 1 275 ? 1.162 0.199 -0.222 1.00 95.88 275 VAL A C 1
ATOM 2105 O O . VAL A 1 275 ? 1.767 0.135 0.845 1.00 95.88 275 VAL A O 1
ATOM 2108 N N . VAL A 1 276 ? 1.147 -0.770 -1.125 1.00 97.00 276 VAL A N 1
ATOM 2109 C CA . VAL A 1 276 ? 1.946 -1.983 -1.060 1.00 97.00 276 VAL A CA 1
ATOM 2110 C C . VAL A 1 276 ? 3.131 -1.805 -1.991 1.00 97.00 276 VAL A C 1
ATOM 2112 O O . VAL A 1 276 ? 2.967 -1.694 -3.205 1.00 97.00 276 VAL A O 1
ATOM 2115 N N . SER A 1 277 ? 4.328 -1.774 -1.423 1.00 96.31 277 SER A N 1
ATOM 2116 C CA . SER A 1 277 ? 5.577 -1.722 -2.173 1.00 96.31 277 SER A CA 1
ATOM 2117 C C . SER A 1 277 ? 6.208 -3.107 -2.193 1.00 96.31 277 SER A C 1
ATOM 2119 O O . SER A 1 277 ? 6.439 -3.713 -1.147 1.00 96.31 277 SER A O 1
ATOM 2121 N N . ILE A 1 278 ? 6.495 -3.603 -3.392 1.00 95.38 278 ILE A N 1
ATOM 2122 C CA . ILE A 1 278 ? 7.103 -4.908 -3.638 1.00 95.38 278 ILE A CA 1
ATOM 2123 C C . ILE A 1 278 ? 8.454 -4.666 -4.291 1.00 95.38 278 ILE A C 1
ATOM 2125 O O . ILE A 1 278 ? 8.537 -4.047 -5.350 1.00 95.38 278 ILE A O 1
ATOM 2129 N N . SER A 1 279 ? 9.520 -5.152 -3.670 1.00 92.06 279 SER A N 1
ATOM 2130 C CA . SER A 1 279 ? 10.880 -4.999 -4.189 1.00 92.06 279 SER A CA 1
ATOM 2131 C C . SER A 1 279 ? 11.574 -6.346 -4.328 1.00 92.06 279 SER A C 1
ATOM 2133 O O . SER A 1 279 ? 11.390 -7.253 -3.513 1.00 92.06 279 SER A O 1
ATOM 2135 N N . HIS A 1 280 ? 12.390 -6.485 -5.372 1.00 86.56 280 HIS A N 1
ATOM 2136 C CA . HIS A 1 280 ? 13.259 -7.644 -5.541 1.00 86.56 280 HIS A CA 1
ATOM 2137 C C . HIS A 1 280 ? 14.598 -7.363 -4.859 1.00 86.56 280 HIS A C 1
ATOM 2139 O O . HIS A 1 280 ? 15.300 -6.416 -5.206 1.00 86.56 280 HIS A O 1
ATOM 2145 N N . SER A 1 281 ? 14.953 -8.161 -3.857 1.00 62.06 281 SER A N 1
ATOM 2146 C CA . SER A 1 281 ? 15.997 -7.777 -2.893 1.00 62.06 281 SER A CA 1
ATOM 2147 C C . SER A 1 281 ? 17.283 -8.607 -2.986 1.00 62.06 281 SER A C 1
ATOM 2149 O O . SER A 1 281 ? 18.217 -8.384 -2.216 1.00 62.06 281 SER A O 1
ATOM 2151 N N . ASP A 1 282 ? 17.375 -9.556 -3.923 1.00 62.06 282 ASP A N 1
ATOM 2152 C CA . ASP A 1 282 ? 18.590 -10.367 -4.164 1.00 62.06 282 ASP A CA 1
ATOM 2153 C C . ASP A 1 282 ? 19.654 -9.660 -5.009 1.00 62.06 282 ASP A C 1
ATOM 2155 O O . ASP A 1 282 ? 20.646 -10.246 -5.437 1.00 62.06 282 ASP A O 1
ATOM 2159 N N . TRP A 1 283 ? 19.488 -8.364 -5.213 1.00 53.97 283 TRP A N 1
ATOM 2160 C CA . TRP A 1 283 ? 20.406 -7.541 -5.979 1.00 53.97 283 TRP A CA 1
ATOM 2161 C C . TRP A 1 283 ? 21.423 -6.908 -5.043 1.00 53.97 283 TRP A C 1
ATOM 2163 O O . TRP A 1 283 ? 21.431 -5.716 -4.773 1.00 53.97 283 TRP A O 1
ATOM 2173 N N . THR A 1 284 ? 22.265 -7.773 -4.486 1.00 46.34 284 THR A N 1
ATOM 2174 C CA . THR A 1 284 ? 23.354 -7.424 -3.565 1.00 46.34 284 THR A CA 1
ATOM 2175 C C . THR A 1 284 ? 24.553 -6.785 -4.266 1.00 46.34 284 THR A C 1
ATOM 2177 O O . THR A 1 284 ? 25.524 -6.411 -3.609 1.00 46.34 284 THR A O 1
ATOM 2180 N N . THR A 1 285 ? 24.517 -6.634 -5.592 1.00 49.12 285 THR A N 1
ATOM 2181 C CA . THR A 1 285 ? 25.528 -5.879 -6.327 1.00 49.12 285 THR A CA 1
ATOM 2182 C C . THR A 1 285 ? 25.120 -4.412 -6.388 1.00 49.12 285 THR A C 1
ATOM 2184 O O . THR A 1 285 ? 24.049 -4.079 -6.882 1.00 49.12 285 THR A O 1
ATOM 2187 N N . ALA A 1 286 ? 26.010 -3.519 -5.944 1.00 54.38 286 ALA A N 1
ATOM 2188 C CA . ALA A 1 286 ? 25.839 -2.060 -6.016 1.00 54.38 286 ALA A CA 1
ATOM 2189 C C . ALA A 1 286 ? 25.577 -1.520 -7.443 1.00 54.38 286 ALA A C 1
ATOM 2191 O O . ALA A 1 286 ? 25.293 -0.341 -7.618 1.00 54.38 286 ALA A O 1
ATOM 2192 N N . SER A 1 287 ? 25.699 -2.373 -8.462 1.00 55.56 287 SER A N 1
ATOM 2193 C CA . SER A 1 287 ? 25.455 -2.084 -9.873 1.00 55.56 287 SER A CA 1
ATOM 2194 C C . SER A 1 287 ? 24.065 -2.495 -10.371 1.00 55.56 287 SER A C 1
ATOM 2196 O O . SER A 1 287 ? 23.761 -2.249 -11.535 1.00 55.56 287 SER A O 1
ATOM 2198 N N . SER A 1 288 ? 23.247 -3.161 -9.553 1.00 56.41 288 SER A N 1
ATOM 2199 C CA . SER A 1 288 ? 21.902 -3.583 -9.951 1.00 56.41 288 SER A CA 1
ATOM 2200 C C . SER A 1 288 ? 20.878 -2.549 -9.469 1.00 56.41 288 SER A C 1
ATOM 2202 O O . SER A 1 288 ? 20.775 -2.334 -8.261 1.00 56.41 288 SER A O 1
ATOM 2204 N N . PRO A 1 289 ? 20.144 -1.878 -10.371 1.00 63.62 289 PRO A N 1
ATOM 2205 C CA . PRO A 1 289 ? 19.167 -0.855 -9.994 1.00 63.62 289 PRO A CA 1
ATOM 2206 C C . PRO A 1 289 ? 18.084 -1.455 -9.093 1.00 63.62 289 PRO A C 1
ATOM 2208 O O . PRO A 1 289 ? 17.557 -2.509 -9.408 1.00 63.62 289 PRO A O 1
ATOM 2211 N N . HIS A 1 290 ? 17.739 -0.813 -7.976 1.00 70.94 290 HIS A N 1
ATOM 2212 C CA . HIS A 1 290 ? 16.640 -1.266 -7.118 1.00 70.94 290 HIS A CA 1
ATOM 2213 C C . HIS A 1 290 ? 15.295 -0.946 -7.784 1.00 70.94 290 HIS A C 1
ATOM 2215 O O . HIS A 1 290 ? 15.000 0.228 -8.007 1.00 70.94 290 HIS A O 1
ATOM 2221 N N . TYR A 1 291 ? 14.466 -1.957 -8.068 1.00 83.06 291 TYR A N 1
ATOM 2222 C CA . TYR A 1 291 ? 13.082 -1.723 -8.499 1.00 83.06 291 TYR A CA 1
ATOM 2223 C C . TYR A 1 291 ? 12.107 -1.957 -7.360 1.00 83.06 291 TYR A C 1
ATOM 2225 O O . TYR A 1 291 ? 12.141 -2.984 -6.676 1.00 83.06 291 TYR A O 1
ATOM 2233 N N . THR A 1 292 ? 11.193 -1.003 -7.236 1.00 89.69 292 THR A N 1
ATOM 2234 C CA . THR A 1 292 ? 10.041 -1.070 -6.352 1.00 89.69 292 THR A CA 1
ATOM 2235 C C . THR A 1 292 ? 8.793 -0.954 -7.207 1.00 89.69 292 THR A C 1
ATOM 2237 O O . THR A 1 292 ? 8.618 0.019 -7.939 1.00 89.69 292 THR A O 1
ATOM 2240 N N . PHE A 1 293 ? 7.924 -1.949 -7.108 1.00 92.62 293 PHE A N 1
ATOM 2241 C CA . PHE A 1 293 ? 6.602 -1.932 -7.705 1.00 92.62 293 PHE A CA 1
ATOM 2242 C C . PHE A 1 293 ? 5.590 -1.538 -6.636 1.00 92.62 293 PHE A C 1
ATOM 2244 O O . PHE A 1 293 ? 5.494 -2.199 -5.604 1.00 92.62 293 PHE A O 1
ATOM 2251 N N . ASN A 1 294 ? 4.861 -0.451 -6.870 1.00 93.94 294 ASN A N 1
ATOM 2252 C CA . ASN A 1 294 ? 3.877 0.065 -5.927 1.00 93.94 294 ASN A CA 1
ATOM 2253 C C . ASN A 1 294 ? 2.467 -0.237 -6.423 1.00 93.94 294 ASN A C 1
ATOM 2255 O O . ASN A 1 294 ? 2.140 0.055 -7.572 1.00 93.94 294 ASN A O 1
ATOM 2259 N N . VAL A 1 295 ? 1.627 -0.760 -5.535 1.00 93.50 295 VAL A N 1
ATOM 2260 C CA . VAL A 1 295 ? 0.188 -0.915 -5.757 1.00 93.50 295 VAL A CA 1
ATOM 2261 C C . VAL A 1 295 ? -0.571 -0.161 -4.684 1.00 93.50 295 VAL A C 1
ATOM 2263 O O . VAL A 1 295 ? -0.275 -0.282 -3.499 1.00 93.50 295 VAL A O 1
ATOM 2266 N N . ALA A 1 296 ? -1.544 0.630 -5.120 1.00 92.75 296 ALA A N 1
ATOM 2267 C CA . ALA A 1 296 ? -2.483 1.315 -4.252 1.00 92.75 296 ALA A CA 1
ATOM 2268 C C . ALA A 1 296 ? -3.691 0.413 -3.975 1.00 92.75 296 ALA A C 1
ATOM 2270 O O . ALA A 1 296 ? -4.243 -0.204 -4.885 1.00 92.75 296 ALA A O 1
ATOM 2271 N N . MET A 1 297 ? -4.090 0.346 -2.713 1.00 93.69 297 MET A N 1
ATOM 2272 C CA . MET A 1 297 ? -5.251 -0.380 -2.208 1.00 93.69 297 MET A CA 1
ATOM 2273 C C . MET A 1 297 ? -6.038 0.543 -1.279 1.00 93.69 297 MET A C 1
ATOM 2275 O O . MET A 1 297 ? -5.500 1.532 -0.788 1.00 93.69 297 MET A O 1
ATOM 2279 N N . GLU A 1 298 ? -7.306 0.241 -1.033 1.00 92.50 298 GLU A N 1
ATOM 2280 C CA . GLU A 1 298 ? -8.151 1.036 -0.144 1.00 92.50 298 GLU A CA 1
ATOM 2281 C C . GLU A 1 298 ? -8.937 0.107 0.777 1.00 92.50 298 GLU A C 1
ATOM 2283 O O . GLU A 1 298 ? -9.733 -0.700 0.294 1.00 92.50 298 GLU A O 1
ATOM 2288 N N . GLY A 1 299 ? -8.720 0.250 2.085 1.00 93.88 299 GLY A N 1
ATOM 2289 C CA . GLY A 1 299 ? -9.530 -0.415 3.099 1.00 93.88 299 GLY A CA 1
ATOM 2290 C C . GLY A 1 299 ? -10.846 0.336 3.293 1.00 93.88 299 GLY A C 1
ATOM 2291 O O . GLY A 1 299 ? -10.864 1.568 3.282 1.00 93.88 299 GLY A O 1
ATOM 2292 N N . ASN A 1 300 ? -11.957 -0.381 3.446 1.00 93.88 300 ASN A N 1
ATOM 2293 C CA . ASN A 1 300 ? -13.303 0.181 3.511 1.00 93.88 300 ASN A CA 1
ATOM 2294 C C . ASN A 1 300 ? -14.161 -0.509 4.582 1.00 93.88 300 ASN A C 1
ATOM 2296 O O . ASN A 1 300 ? -14.627 -1.623 4.391 1.00 93.88 300 ASN A O 1
ATOM 2300 N N . ILE A 1 301 ? -14.465 0.182 5.679 1.00 94.88 301 ILE A N 1
ATOM 2301 C CA . ILE A 1 301 ? -15.371 -0.283 6.740 1.00 94.88 301 ILE A CA 1
ATOM 2302 C C . ILE A 1 301 ? -16.677 0.506 6.667 1.00 94.88 301 ILE A C 1
ATOM 2304 O O . ILE A 1 301 ? -16.646 1.728 6.512 1.00 94.88 301 ILE A O 1
ATOM 2308 N N . ARG A 1 302 ? -17.823 -0.165 6.801 1.00 93.19 302 ARG A N 1
ATOM 2309 C CA . ARG A 1 302 ? -19.146 0.459 6.952 1.00 93.19 302 ARG A CA 1
ATOM 2310 C C . ARG A 1 302 ? -19.902 -0.216 8.089 1.00 93.19 302 ARG A C 1
ATOM 2312 O O . ARG A 1 302 ? -20.029 -1.435 8.110 1.00 93.19 302 ARG A O 1
ATOM 2319 N N . GLY A 1 303 ? -20.387 0.557 9.052 1.00 93.75 303 GLY A N 1
ATOM 2320 C CA . GLY A 1 303 ? -21.150 0.065 10.192 1.00 93.75 303 GLY A CA 1
ATOM 2321 C C . GLY A 1 303 ? -20.397 -0.981 11.013 1.00 93.75 303 GLY A C 1
ATOM 2322 O O . GLY A 1 303 ? -21.005 -1.958 11.444 1.00 93.75 303 GLY A O 1
ATOM 2323 N N . ASN A 1 304 ? -19.085 -0.806 11.211 1.00 95.94 304 ASN A N 1
ATOM 2324 C CA . ASN A 1 304 ? -18.205 -1.792 11.859 1.00 95.94 304 ASN A CA 1
ATOM 2325 C C . ASN A 1 304 ? -18.096 -3.144 11.123 1.00 95.94 304 ASN A C 1
ATOM 2327 O O . ASN A 1 304 ? -17.769 -4.153 11.746 1.00 95.94 304 ASN A O 1
ATOM 2331 N N . GLN A 1 305 ? -18.383 -3.188 9.821 1.00 94.56 305 GLN A N 1
ATOM 2332 C CA . GLN A 1 305 ? -18.203 -4.371 8.979 1.00 94.56 305 GLN A CA 1
ATOM 2333 C C . GLN A 1 305 ? -17.267 -4.055 7.807 1.00 94.56 305 GLN A C 1
ATOM 2335 O O . GLN A 1 305 ? -17.316 -2.938 7.281 1.00 94.56 305 GLN A O 1
ATOM 2340 N N . PRO A 1 306 ? -16.422 -5.010 7.379 1.00 92.94 306 PRO A N 1
ATOM 2341 C CA . PRO A 1 306 ? -15.707 -4.894 6.116 1.00 92.94 306 PRO A CA 1
ATOM 2342 C C . PRO A 1 306 ? -16.687 -4.700 4.960 1.00 92.94 306 PRO A C 1
ATOM 2344 O O . PRO A 1 306 ? -17.676 -5.422 4.862 1.00 92.94 306 PRO A O 1
ATOM 2347 N N . LEU A 1 307 ? -16.419 -3.745 4.075 1.00 88.31 307 LEU A N 1
ATOM 2348 C CA . LEU A 1 307 ? -17.238 -3.531 2.893 1.00 88.31 307 LEU A CA 1
ATOM 2349 C C . LEU A 1 307 ? -16.937 -4.625 1.870 1.00 88.31 307 LEU A C 1
ATOM 2351 O O . LEU A 1 307 ? -15.934 -4.573 1.158 1.00 88.31 307 LEU A O 1
ATOM 2355 N N . THR A 1 308 ? -17.823 -5.608 1.763 1.00 82.38 308 THR A N 1
ATOM 2356 C CA . THR A 1 308 ? -17.688 -6.638 0.732 1.00 82.38 308 THR A CA 1
ATOM 2357 C C . THR A 1 308 ? -18.164 -6.125 -0.629 1.00 82.38 308 THR A C 1
ATOM 2359 O O . THR A 1 308 ? -18.980 -5.203 -0.733 1.00 82.38 308 THR A O 1
ATOM 2362 N N . ALA A 1 309 ? -17.664 -6.744 -1.704 1.00 71.38 309 ALA A N 1
ATOM 2363 C CA . ALA A 1 309 ? -18.084 -6.416 -3.067 1.00 71.38 309 ALA A CA 1
ATOM 2364 C C . ALA A 1 309 ? -19.606 -6.564 -3.264 1.00 71.38 309 ALA A C 1
ATOM 2366 O O . ALA A 1 309 ? -20.187 -5.828 -4.052 1.00 71.38 309 ALA A O 1
ATOM 2367 N N . ASP A 1 310 ? -20.251 -7.472 -2.530 1.00 68.81 310 ASP A N 1
ATOM 2368 C CA . ASP A 1 310 ? -21.683 -7.744 -2.669 1.00 68.81 310 ASP A CA 1
ATOM 2369 C C . ASP A 1 310 ? -22.556 -6.743 -1.880 1.00 68.81 310 ASP A C 1
ATOM 2371 O O . ASP A 1 310 ? -23.688 -6.458 -2.270 1.00 68.81 310 ASP A O 1
ATOM 2375 N N . GLU A 1 311 ? -22.036 -6.158 -0.795 1.00 65.12 311 GLU A N 1
ATOM 2376 C CA . GLU A 1 311 ? -22.786 -5.261 0.105 1.00 65.12 311 GLU A CA 1
ATOM 2377 C C . GLU A 1 311 ? -22.718 -3.785 -0.283 1.00 65.12 311 GLU A C 1
ATOM 2379 O O . GLU A 1 311 ? -23.537 -2.968 0.158 1.00 65.12 311 GLU A O 1
ATOM 2384 N N . ALA A 1 312 ? -21.764 -3.423 -1.136 1.00 57.59 312 ALA A N 1
ATOM 2385 C CA . ALA A 1 312 ? -21.491 -2.034 -1.468 1.00 57.59 312 ALA A CA 1
ATOM 2386 C C . ALA A 1 312 ? -22.661 -1.321 -2.180 1.00 57.59 312 ALA A C 1
ATOM 2388 O O . ALA A 1 312 ? -22.723 -0.094 -2.209 1.00 57.59 312 ALA A O 1
ATOM 2389 N N . GLY A 1 313 ? -23.679 -2.067 -2.608 1.00 51.34 313 GLY A N 1
ATOM 2390 C CA . GLY A 1 313 ? -24.929 -1.524 -3.120 1.00 51.34 313 GLY A CA 1
ATOM 2391 C C . GLY A 1 313 ? -25.740 -0.600 -2.203 1.00 51.34 313 GLY A C 1
ATOM 2392 O O . GLY A 1 313 ? -26.573 0.167 -2.688 1.00 51.34 313 GLY A O 1
ATOM 2393 N N . SER A 1 314 ? -25.464 -0.626 -0.897 1.00 51.72 314 SER A N 1
ATOM 2394 C CA . SER A 1 314 ? -26.180 0.169 0.114 1.00 51.72 314 SER A CA 1
ATOM 2395 C C . SER A 1 314 ? -25.386 1.373 0.628 1.00 51.72 314 SER A C 1
ATOM 2397 O O . SER A 1 314 ? -25.866 2.076 1.518 1.00 51.72 314 SER A O 1
ATOM 2399 N N . ALA A 1 315 ? -24.165 1.599 0.125 1.00 51.56 315 ALA A N 1
ATOM 2400 C CA . ALA A 1 315 ? -23.299 2.647 0.649 1.00 51.56 315 ALA A CA 1
ATOM 2401 C C . ALA A 1 315 ? -23.974 4.030 0.508 1.00 51.56 315 ALA A C 1
ATOM 2403 O O . ALA A 1 315 ? -24.516 4.342 -0.562 1.00 51.56 315 ALA A O 1
ATOM 2404 N N . PRO A 1 316 ? -23.965 4.877 1.559 1.00 49.47 316 PRO A N 1
ATOM 2405 C CA . PRO A 1 316 ? -24.504 6.227 1.471 1.00 49.47 316 PRO A CA 1
ATOM 2406 C C . PRO A 1 316 ? -23.860 6.956 0.290 1.00 49.47 316 PRO A C 1
ATOM 2408 O O . PRO A 1 316 ? -22.636 7.015 0.192 1.00 49.47 316 PRO A O 1
ATOM 2411 N N . ARG A 1 317 ? -24.675 7.536 -0.603 1.00 49.88 317 ARG A N 1
ATOM 2412 C CA . ARG A 1 317 ? -24.240 8.323 -1.779 1.00 49.88 317 ARG A CA 1
ATOM 2413 C C . ARG A 1 317 ? -23.581 9.667 -1.405 1.00 49.88 317 ARG A C 1
ATOM 2415 O O . ARG A 1 317 ? -23.753 10.664 -2.103 1.00 49.88 317 ARG A O 1
ATOM 2422 N N . GLY A 1 318 ? -22.864 9.728 -0.286 1.00 50.28 318 GLY A N 1
ATOM 2423 C CA . GLY A 1 318 ? -22.002 10.854 0.042 1.00 50.28 318 GLY A CA 1
ATOM 2424 C C . GLY A 1 318 ? -20.793 10.802 -0.880 1.00 50.28 318 GLY A C 1
ATOM 2425 O O . GLY A 1 318 ? -19.997 9.877 -0.778 1.00 50.28 318 GLY A O 1
ATOM 2426 N N . GLY A 1 319 ? -20.696 11.753 -1.809 1.00 48.28 319 GLY A N 1
ATOM 2427 C CA . GLY A 1 319 ? -19.653 11.832 -2.835 1.00 48.28 319 GLY A CA 1
ATOM 2428 C C . GLY A 1 319 ? -18.257 12.122 -2.282 1.00 48.28 319 GLY A C 1
ATOM 2429 O O . GLY A 1 319 ? -17.681 13.162 -2.589 1.00 48.28 319 GLY A O 1
ATOM 2430 N N . ALA A 1 320 ? -17.711 11.218 -1.470 1.00 51.53 320 ALA A N 1
ATOM 2431 C CA . ALA A 1 320 ? -16.283 11.176 -1.223 1.00 51.53 320 ALA A CA 1
ATOM 2432 C C . ALA A 1 320 ? -15.612 10.782 -2.545 1.00 51.53 320 ALA A C 1
ATOM 2434 O O . ALA A 1 320 ? -15.814 9.677 -3.048 1.00 51.53 320 ALA A O 1
ATOM 2435 N N . SER A 1 321 ? -14.888 11.730 -3.142 1.00 54.91 321 SER A N 1
ATOM 2436 C CA . SER A 1 321 ? -14.010 11.464 -4.280 1.00 54.91 321 SER A CA 1
ATOM 2437 C C . SER A 1 321 ? -13.066 10.318 -3.910 1.00 54.91 321 SER A C 1
ATOM 2439 O O . SER A 1 321 ? -12.518 10.325 -2.805 1.00 54.91 321 SER A O 1
ATOM 2441 N N . GLU A 1 322 ? -12.886 9.337 -4.798 1.00 62.16 322 GLU A N 1
ATOM 2442 C CA . GLU A 1 322 ? -11.860 8.308 -4.615 1.00 62.16 322 GLU A CA 1
ATOM 2443 C C . GLU A 1 322 ? -10.517 9.021 -4.409 1.00 62.16 322 GLU A C 1
ATOM 2445 O O . GLU A 1 322 ? -10.051 9.747 -5.290 1.00 62.16 322 GLU A O 1
ATOM 2450 N N . LEU A 1 323 ? -9.907 8.854 -3.232 1.00 64.56 323 LEU A N 1
ATOM 2451 C CA . LEU A 1 323 ? -8.720 9.619 -2.824 1.00 64.56 323 LEU A CA 1
ATOM 2452 C C . LEU A 1 323 ? -7.569 9.485 -3.829 1.00 64.56 323 LEU A C 1
ATOM 2454 O O . LEU A 1 323 ? -6.846 10.450 -4.059 1.00 64.56 323 LEU A O 1
ATOM 2458 N N . PHE A 1 324 ? -7.439 8.317 -4.463 1.00 60.91 324 PHE A N 1
ATOM 2459 C CA . PHE A 1 324 ? -6.437 8.043 -5.496 1.00 60.91 324 PHE A CA 1
ATOM 2460 C C . PHE A 1 324 ? -6.778 8.577 -6.886 1.00 60.91 324 PHE A C 1
ATOM 2462 O O . PHE A 1 324 ? -5.900 8.594 -7.743 1.00 60.91 324 PHE A O 1
ATOM 2469 N N . SER A 1 325 ? -8.022 8.981 -7.125 1.00 61.72 325 SER A N 1
ATOM 2470 C CA . SER A 1 325 ? -8.485 9.504 -8.413 1.00 61.72 325 SER A CA 1
ATOM 2471 C C . SER A 1 325 ? -8.544 11.036 -8.419 1.00 61.72 325 SER A C 1
ATOM 2473 O O . SER A 1 325 ? -8.715 11.631 -9.481 1.00 61.72 325 SER A O 1
ATOM 2475 N N . ASP A 1 326 ? -8.390 11.679 -7.255 1.00 66.19 326 ASP A N 1
ATOM 2476 C CA . ASP A 1 326 ? -8.308 13.134 -7.126 1.00 66.19 326 ASP A CA 1
ATOM 2477 C C . ASP A 1 326 ? -6.913 13.639 -7.550 1.00 66.19 326 ASP A C 1
ATOM 2479 O O . ASP A 1 326 ? -5.922 13.325 -6.881 1.00 66.19 326 ASP A O 1
ATOM 2483 N N . PRO A 1 327 ? -6.805 14.458 -8.616 1.00 68.06 327 PRO A N 1
ATOM 2484 C CA . PRO A 1 327 ? -5.531 15.017 -9.057 1.00 68.06 327 PRO A CA 1
ATOM 2485 C C . PRO A 1 327 ? -4.786 15.816 -7.981 1.00 68.06 327 PRO A C 1
ATOM 2487 O O . PRO A 1 327 ? -3.562 15.911 -8.047 1.00 68.06 327 PRO A O 1
ATOM 2490 N N . ALA A 1 328 ? -5.484 16.374 -6.983 1.00 68.12 328 ALA A N 1
ATOM 2491 C CA . ALA A 1 328 ? -4.854 17.075 -5.862 1.00 68.12 328 ALA A CA 1
ATOM 2492 C C . ALA A 1 328 ? -4.011 16.144 -4.972 1.00 68.12 328 ALA A C 1
ATOM 2494 O O . ALA A 1 328 ? -3.101 16.606 -4.285 1.00 68.12 328 ALA A O 1
ATOM 2495 N N . ASN A 1 329 ? -4.289 14.839 -5.011 1.00 62.06 329 ASN A N 1
ATOM 2496 C CA . ASN A 1 329 ? -3.564 13.818 -4.264 1.00 62.06 329 ASN A CA 1
ATOM 2497 C C . ASN A 1 329 ? -2.484 13.123 -5.107 1.00 62.06 329 ASN A C 1
ATOM 2499 O O . ASN A 1 329 ? -1.782 12.252 -4.592 1.00 62.06 329 ASN A O 1
ATOM 2503 N N . PHE A 1 330 ? -2.318 13.492 -6.385 1.00 66.06 330 PHE A N 1
ATOM 2504 C CA . PHE A 1 330 ? -1.261 12.933 -7.223 1.00 66.06 330 PHE A CA 1
ATOM 2505 C C . PHE A 1 330 ? 0.094 13.469 -6.766 1.00 66.06 330 PHE A C 1
ATOM 2507 O O . PHE A 1 330 ? 0.468 14.613 -7.004 1.00 66.06 330 PHE A O 1
ATOM 2514 N N . ASN A 1 331 ? 0.872 12.596 -6.147 1.00 58.19 331 ASN A N 1
ATOM 2515 C CA . ASN A 1 331 ? 2.277 12.805 -5.813 1.00 58.19 331 ASN A CA 1
ATOM 2516 C C . ASN A 1 331 ? 3.226 12.405 -6.964 1.00 58.19 331 ASN A C 1
ATOM 2518 O O . ASN A 1 331 ? 4.442 12.353 -6.782 1.00 58.19 331 ASN A O 1
ATOM 2522 N N . SER A 1 332 ? 2.685 12.151 -8.160 1.00 51.28 332 SER A N 1
ATOM 2523 C CA . SER A 1 332 ? 3.442 11.968 -9.398 1.00 51.28 332 SER A CA 1
ATOM 2524 C C . SER A 1 332 ? 3.558 13.295 -10.155 1.00 51.28 332 SER A C 1
ATOM 2526 O O . SER A 1 332 ? 2.562 13.831 -10.637 1.00 51.28 332 SER A O 1
ATOM 2528 N N . GLY A 1 333 ? 4.777 13.811 -10.287 1.00 58.75 333 GLY A N 1
ATOM 2529 C CA . GLY A 1 333 ? 5.093 15.033 -11.024 1.00 58.75 333 GLY A CA 1
ATOM 2530 C C . GLY A 1 333 ? 6.604 15.213 -11.146 1.00 58.75 333 GLY A C 1
ATOM 2531 O O . GLY A 1 333 ? 7.371 14.447 -10.560 1.00 58.75 333 GLY A O 1
ATOM 2532 N N . LEU A 1 334 ? 7.045 16.209 -11.917 1.00 53.56 334 LEU A N 1
ATOM 2533 C CA . LEU A 1 334 ? 8.462 16.559 -11.975 1.00 53.56 334 LEU A CA 1
ATOM 2534 C C . LEU A 1 334 ? 8.877 17.130 -10.609 1.00 53.56 334 LEU A C 1
ATOM 2536 O O . LEU A 1 334 ? 8.401 18.193 -10.214 1.00 53.56 334 LEU A O 1
ATOM 2540 N N . ILE A 1 335 ? 9.736 16.416 -9.882 1.00 62.94 335 ILE A N 1
ATOM 2541 C CA . ILE A 1 335 ? 10.290 16.876 -8.606 1.00 62.94 335 ILE A CA 1
ATOM 2542 C C . ILE A 1 335 ? 11.723 17.322 -8.866 1.00 62.94 335 ILE A C 1
ATOM 2544 O O . ILE A 1 335 ? 12.606 16.502 -9.113 1.00 62.94 335 ILE A O 1
ATOM 2548 N N . GLU A 1 336 ? 11.953 18.630 -8.815 1.00 68.69 336 GLU A N 1
ATOM 2549 C CA . GLU A 1 336 ? 13.298 19.196 -8.856 1.00 68.69 336 GLU A CA 1
ATOM 2550 C C . GLU A 1 336 ? 13.876 19.217 -7.434 1.00 68.69 336 GLU A C 1
ATOM 2552 O O . GLU A 1 336 ? 13.384 19.931 -6.559 1.00 68.69 336 GLU A O 1
ATOM 2557 N N . VAL A 1 337 ? 14.922 18.423 -7.187 1.00 75.88 337 VAL A N 1
ATOM 2558 C CA . VAL A 1 337 ? 15.646 18.452 -5.909 1.00 75.88 337 VAL A CA 1
ATOM 2559 C C . VAL A 1 337 ? 16.871 19.350 -6.042 1.00 75.88 337 VAL A C 1
ATOM 2561 O O . VAL A 1 337 ? 17.844 19.001 -6.706 1.00 75.88 337 VAL A O 1
ATOM 2564 N N . ILE A 1 338 ? 16.841 20.499 -5.366 1.00 86.75 338 ILE A N 1
ATOM 2565 C CA . ILE A 1 338 ? 17.950 21.458 -5.336 1.00 86.75 338 ILE A CA 1
ATOM 2566 C C . ILE A 1 338 ? 18.729 21.276 -4.031 1.00 86.75 338 ILE A C 1
ATOM 2568 O O . ILE A 1 338 ? 18.245 21.634 -2.958 1.00 86.75 338 ILE A O 1
ATOM 2572 N N . VAL A 1 339 ? 19.955 20.752 -4.112 1.00 89.12 339 VAL A N 1
ATOM 2573 C CA . VAL A 1 339 ? 20.829 20.580 -2.941 1.00 89.12 339 VAL A CA 1
ATOM 2574 C C . VAL A 1 339 ? 21.794 21.761 -2.824 1.00 89.12 339 VAL A C 1
ATOM 2576 O O . VAL A 1 339 ? 22.542 22.055 -3.759 1.00 89.12 339 VAL A O 1
ATOM 2579 N N . ARG A 1 340 ? 21.788 22.432 -1.665 1.00 94.81 340 ARG A N 1
ATOM 2580 C CA . ARG A 1 340 ? 22.646 23.591 -1.372 1.00 94.81 340 ARG A CA 1
ATOM 2581 C C . ARG A 1 340 ? 23.519 23.365 -0.145 1.00 94.81 340 ARG A C 1
ATOM 2583 O O . ARG A 1 340 ? 23.115 22.677 0.791 1.00 94.81 340 ARG A O 1
ATOM 2590 N N . ASP A 1 341 ? 24.695 23.982 -0.134 1.00 92.00 341 ASP A N 1
ATOM 2591 C CA . ASP A 1 341 ? 25.556 24.048 1.045 1.00 92.00 341 ASP A CA 1
ATOM 2592 C C . ASP A 1 341 ? 24.914 24.932 2.129 1.00 92.00 341 ASP A C 1
ATOM 2594 O O . ASP A 1 341 ? 24.526 26.072 1.873 1.00 92.00 341 ASP A O 1
ATOM 2598 N N . GLY A 1 342 ? 24.812 24.424 3.361 1.00 90.12 342 GLY A N 1
ATOM 2599 C CA . GLY A 1 342 ? 24.129 25.122 4.458 1.00 90.12 342 GLY A CA 1
ATOM 2600 C C . GLY A 1 342 ? 24.836 26.380 4.982 1.00 90.12 342 GLY A C 1
ATOM 2601 O O . GLY A 1 342 ? 24.234 27.136 5.741 1.00 90.12 342 GLY A O 1
ATOM 2602 N N . LYS A 1 343 ? 26.102 26.617 4.618 1.00 89.69 343 LYS A N 1
ATOM 2603 C CA . LYS A 1 343 ? 26.874 27.807 5.009 1.00 89.69 343 LYS A CA 1
ATOM 2604 C C . LYS A 1 343 ? 26.983 28.817 3.878 1.00 89.69 343 LYS A C 1
ATOM 2606 O O . LYS A 1 343 ? 26.914 30.013 4.146 1.00 89.69 343 LYS A O 1
ATOM 2611 N N . THR A 1 344 ? 27.195 28.354 2.647 1.00 95.38 344 THR A N 1
ATOM 2612 C CA . THR A 1 344 ? 27.446 29.249 1.505 1.00 95.38 344 THR A CA 1
ATOM 2613 C C . THR A 1 344 ? 26.224 29.467 0.623 1.00 95.38 344 THR A C 1
ATOM 2615 O O . THR A 1 344 ? 26.188 30.442 -0.120 1.00 95.38 344 THR A O 1
ATOM 2618 N N . ASN A 1 345 ? 25.200 28.614 0.740 1.00 91.94 345 ASN A N 1
ATOM 2619 C CA . ASN A 1 345 ? 24.001 28.597 -0.103 1.00 91.94 345 ASN A CA 1
ATOM 2620 C C . ASN A 1 345 ? 24.268 28.261 -1.592 1.00 91.94 345 ASN A C 1
ATOM 2622 O O . ASN A 1 345 ? 23.365 28.366 -2.434 1.00 91.94 345 ASN A O 1
ATOM 2626 N N . ASP A 1 346 ? 25.489 27.827 -1.918 1.00 95.44 346 ASP A N 1
ATOM 2627 C CA . ASP A 1 346 ? 25.886 27.398 -3.261 1.00 95.44 346 ASP A CA 1
ATOM 2628 C C . ASP A 1 346 ? 25.317 26.016 -3.603 1.00 95.44 346 ASP A C 1
ATOM 2630 O O . ASP A 1 346 ? 25.032 25.211 -2.716 1.00 95.44 346 ASP A O 1
ATOM 2634 N N . LEU A 1 347 ? 25.164 25.726 -4.899 1.00 90.31 347 LEU A N 1
ATOM 2635 C CA . LEU A 1 347 ? 24.709 24.420 -5.387 1.00 90.31 347 LEU A CA 1
ATOM 2636 C C . LEU A 1 347 ? 25.798 23.357 -5.208 1.00 90.31 347 LEU A C 1
ATOM 2638 O O . LEU A 1 347 ? 26.947 23.564 -5.602 1.00 90.31 347 LEU A O 1
ATOM 2642 N N . LEU A 1 348 ? 25.422 22.199 -4.667 1.00 88.56 348 LEU A N 1
ATOM 2643 C CA . LEU A 1 348 ? 26.327 21.061 -4.514 1.00 88.56 348 LEU A CA 1
ATOM 2644 C C . LEU A 1 348 ? 26.207 20.110 -5.712 1.00 88.56 348 LEU A C 1
ATOM 2646 O O . LEU A 1 348 ? 25.130 19.598 -6.009 1.00 88.56 348 LEU A O 1
ATOM 2650 N N . ALA A 1 349 ? 27.330 19.850 -6.388 1.00 85.31 349 ALA A N 1
ATOM 2651 C CA . ALA A 1 349 ? 27.417 18.873 -7.473 1.00 85.31 349 ALA A CA 1
ATOM 2652 C C . ALA A 1 349 ? 27.753 17.468 -6.941 1.00 85.31 349 ALA A C 1
ATOM 2654 O O . ALA A 1 349 ? 28.480 17.326 -5.959 1.00 85.31 349 ALA A O 1
ATOM 2655 N N . GLY A 1 350 ? 27.258 16.423 -7.615 1.00 78.62 350 GLY A N 1
ATOM 2656 C CA . GLY A 1 350 ? 27.604 15.027 -7.307 1.00 78.62 350 GLY A CA 1
ATOM 2657 C C . GLY A 1 350 ? 26.975 14.462 -6.029 1.00 78.62 350 GLY A C 1
ATOM 2658 O O . GLY A 1 350 ? 27.459 13.463 -5.500 1.00 78.62 350 GLY A O 1
ATOM 2659 N N . VAL A 1 351 ? 25.913 15.085 -5.515 1.00 81.56 351 VAL A N 1
ATOM 2660 C CA . VAL A 1 351 ? 25.193 14.583 -4.340 1.00 81.56 351 VAL A CA 1
ATOM 2661 C C . VAL A 1 351 ? 24.268 13.440 -4.752 1.00 81.56 351 VAL A C 1
ATOM 2663 O O . VAL A 1 351 ? 23.468 13.583 -5.673 1.00 81.56 351 VAL A O 1
ATOM 2666 N N . SER A 1 352 ? 24.352 12.311 -4.048 1.00 60.41 352 SER A N 1
ATOM 2667 C CA . SER A 1 352 ? 23.353 11.251 -4.161 1.00 60.41 352 SER A CA 1
ATOM 2668 C C . SER A 1 352 ? 22.160 11.609 -3.283 1.00 60.41 352 SER A C 1
ATOM 2670 O O . SER A 1 352 ? 22.279 11.693 -2.060 1.00 60.41 352 SER A O 1
ATOM 2672 N N . VAL A 1 353 ? 21.017 11.863 -3.914 1.00 66.06 353 VAL A N 1
ATOM 2673 C CA . VAL A 1 353 ? 19.750 12.086 -3.223 1.00 66.06 353 VAL A CA 1
ATOM 2674 C C . VAL A 1 353 ? 18.961 10.789 -3.294 1.00 66.06 353 VAL A C 1
ATOM 2676 O O . VAL A 1 353 ? 18.606 10.332 -4.379 1.00 66.06 353 VAL A O 1
ATOM 2679 N N . HIS A 1 354 ? 18.656 10.213 -2.136 1.00 53.84 354 HIS A N 1
ATOM 2680 C CA . HIS A 1 354 ? 17.630 9.187 -2.047 1.00 53.84 354 HIS A CA 1
ATOM 2681 C C . HIS A 1 354 ? 16.316 9.871 -1.679 1.00 53.84 354 HIS A C 1
ATOM 2683 O O . HIS A 1 354 ? 16.075 10.195 -0.518 1.00 53.84 354 HIS A O 1
ATOM 2689 N N . ALA A 1 355 ? 15.510 10.172 -2.693 1.00 53.75 355 ALA A N 1
ATOM 2690 C CA . ALA A 1 355 ? 14.159 10.665 -2.500 1.00 53.75 355 ALA A CA 1
ATOM 2691 C C . ALA A 1 355 ? 13.216 9.467 -2.572 1.00 53.75 355 ALA A C 1
ATOM 2693 O O . ALA A 1 355 ? 12.934 8.951 -3.651 1.00 53.75 355 ALA A O 1
ATOM 2694 N N . ASP A 1 356 ? 12.729 9.026 -1.420 1.00 48.62 356 ASP A N 1
ATOM 2695 C CA . ASP A 1 356 ? 11.464 8.313 -1.399 1.00 48.62 356 ASP A CA 1
ATOM 2696 C C . ASP A 1 356 ? 10.394 9.397 -1.519 1.00 48.62 356 ASP A C 1
ATOM 2698 O O . ASP A 1 356 ? 10.243 10.228 -0.619 1.00 48.62 356 ASP A O 1
ATOM 2702 N N . THR A 1 357 ? 9.633 9.427 -2.616 1.00 49.31 357 THR A N 1
ATOM 2703 C CA . THR A 1 357 ? 8.441 10.293 -2.772 1.00 49.31 357 THR A CA 1
ATOM 2704 C C . THR A 1 357 ? 7.268 9.756 -1.936 1.00 49.31 357 THR A C 1
ATOM 2706 O O . THR A 1 357 ? 6.092 9.793 -2.302 1.00 49.31 357 THR A O 1
ATOM 2709 N N . GLY A 1 358 ? 7.672 9.237 -0.777 1.00 42.38 358 GLY A N 1
ATOM 2710 C CA . GLY A 1 358 ? 7.112 8.349 0.217 1.00 42.38 358 GLY A CA 1
ATOM 2711 C C . GLY A 1 358 ? 6.102 8.969 1.152 1.00 42.38 358 GLY A C 1
ATOM 2712 O O . GLY A 1 358 ? 5.281 8.277 1.737 1.00 42.38 358 GLY A O 1
ATOM 2713 N N . GLY A 1 359 ? 6.179 10.279 1.321 1.00 36.31 359 GLY A N 1
ATOM 2714 C CA . GLY A 1 359 ? 5.467 10.981 2.369 1.00 36.31 359 GLY A CA 1
ATOM 2715 C C . GLY A 1 359 ? 5.001 12.329 1.873 1.00 36.31 359 GLY A C 1
ATOM 2716 O O . GLY A 1 359 ? 5.716 13.017 1.145 1.00 36.31 359 GLY A O 1
ATOM 2717 N N . ALA A 1 360 ? 3.797 12.705 2.291 1.00 31.66 360 ALA A N 1
ATOM 2718 C CA . ALA A 1 360 ? 3.420 14.101 2.320 1.00 31.66 360 ALA A CA 1
ATOM 2719 C C . ALA A 1 360 ? 4.492 14.849 3.129 1.00 31.66 360 ALA A C 1
ATOM 2721 O O . ALA A 1 360 ? 4.644 14.621 4.331 1.00 31.66 360 ALA A O 1
ATOM 2722 N N . LEU A 1 361 ? 5.265 15.706 2.460 1.00 27.34 361 LEU A N 1
ATOM 2723 C CA . LEU A 1 361 ? 6.003 16.759 3.140 1.00 27.34 361 LEU A CA 1
ATOM 2724 C C . LEU A 1 361 ? 4.944 17.688 3.736 1.00 27.34 361 LEU A C 1
ATOM 2726 O O . LEU A 1 361 ? 4.363 18.515 3.036 1.00 27.34 361 LEU A O 1
ATOM 2730 N N . VAL A 1 362 ? 4.631 17.482 5.012 1.00 29.41 362 VAL A N 1
ATOM 2731 C CA . VAL A 1 362 ? 3.929 18.487 5.808 1.00 29.41 362 VAL A CA 1
ATOM 2732 C C . VAL A 1 362 ? 4.954 19.597 6.092 1.00 29.41 362 VAL A C 1
ATOM 2734 O O . VAL A 1 362 ? 6.083 19.253 6.453 1.00 29.41 362 VAL A O 1
ATOM 2737 N N . PRO A 1 363 ? 4.618 20.879 5.857 1.00 33.19 363 PRO A N 1
ATOM 2738 C CA . PRO A 1 363 ? 5.534 22.004 6.054 1.00 33.19 363 PRO A CA 1
ATOM 2739 C C . PRO A 1 363 ? 6.064 22.139 7.485 1.00 33.19 363 PRO A C 1
ATOM 2741 O O . PRO A 1 363 ? 5.339 21.753 8.433 1.00 33.19 363 PRO A O 1
#

pLDDT: mean 85.95, std 15.65, range [27.34, 98.12]

Sequence (363 aa):
NSCLDGGSCQFDTKQPPLRAAEEVIAGQSIEAQLSRYVEAHIGDCLDFSGFVGYNVAVEPAAVVALVIPGGVQLDMDMPTVVDGPTRSGNLRHFTFIHNLDLERIYAAASGVAKTERTYGFLERDLLNLISFYSGQDDSLLAPMSDSQITTGRAPQYRLRSTVATTLGQVMGSFTQMLQVAGSKGYRAITVPYDASAGGPDPNALYRQMVIPGDELGVDVSSLSFSFGYRNWPFYFDTGGQGELLSPDSMGINLVFFYFGVDRWQTAYDISWPVVVSISHSDWTTASSPHYTFNVAMEGNIRGNQPLTADEAGSAPRGGASELFSDPANFNSGLIEVIVRDGKTNDLLAGVSVHADTGGALVP

Secondary structure (DSSP, 8-state):
-EEETTTEEE----PPPSS--TTS-TT-SHHHHHHHHHHHHGGGG---TT-TT-EEEEPPPEEEEEEETTEEEEEEEEEEEEE-SS--EEEEEEEEEE---HHHHHHHHHHHHHHHHHH-HHHHHHHHHHHHTBSSSTTSBPPSSEEEEEES-PPP-EEHHHHHHHHHHHHHHHHTT-EETTSBT---------GGG----HHHHHHHTEE-GGGGTS--TTEEEEEE--S---EEE-S-SSSEE--EEEEEEETTEEEEEEEE----EEEEEEEEEEEE----STTSPPPEEEEEEEEEEETTEE--TTTGGG--------TTT-GGG---S------B-TTT-PBPSS--------S----

Foldseek 3Di:
DDQDPQLFFFPDQVQAAQDDDPPPDPQRHPQSVVQVVCQVCVVVVDDPVVLPQKDKDKDRKRWGWDQDAQWIKIWIFIWIWIGHDPDTDTDGIDIDIGRDRVVQLSLLVVLVQVCCQVPVLVLVLLLVLLCQQDDDDQLGADHQKDKDKDKPDDWDKHFQVSNVVVSLVSCQVCQQLQFEPLAPPDDQDDDDDDVVVVDDRVSVSSVSSYHHSVSSVHRRNQKGKGKGAFSADKDWDFPDDDGMATFDKDWDDDVPMIIIMGITNTFIWIKGKMKMWMWRHPCPDPPRDTDIDIRIDMWTGGRSHGDHSRNSSPDPPPPPDPLVVDPVNDLDDDDDDFDADPPPRDTDPPDDDDDPSRHPPDD